Protein AF-A0A929UWB1-F1 (afdb_monomer_lite)

Structure (mmCIF, N/CA/C/O backbone):
data_AF-A0A929UWB1-F1
#
_entry.id   AF-A0A929UWB1-F1
#
loop_
_atom_site.group_PDB
_atom_site.id
_atom_site.type_symbol
_atom_site.label_atom_id
_atom_site.label_alt_id
_atom_site.label_comp_id
_atom_site.label_asym_id
_atom_site.label_entity_id
_atom_site.label_seq_id
_atom_site.pdbx_PDB_ins_code
_atom_site.Cartn_x
_atom_site.Cartn_y
_atom_site.Cartn_z
_atom_site.occupancy
_atom_site.B_iso_or_equiv
_atom_site.auth_seq_id
_atom_site.auth_comp_id
_atom_site.auth_asym_id
_atom_site.auth_atom_id
_atom_site.pdbx_PDB_model_num
ATOM 1 N N . MET A 1 1 ? 24.266 -47.895 -6.132 1.00 32.94 1 MET A N 1
ATOM 2 C CA . MET A 1 1 ? 24.787 -46.656 -6.742 1.00 32.94 1 MET A CA 1
ATOM 3 C C . MET A 1 1 ? 23.736 -46.158 -7.711 1.00 32.94 1 MET A C 1
ATOM 5 O O . MET A 1 1 ? 23.584 -46.715 -8.787 1.00 32.94 1 MET A O 1
ATOM 9 N N . THR A 1 2 ? 22.959 -45.189 -7.251 1.00 26.91 2 THR A N 1
ATOM 10 C CA . THR A 1 2 ? 21.821 -44.553 -7.921 1.00 26.91 2 THR A CA 1
ATOM 11 C C . THR A 1 2 ? 21.932 -43.067 -7.568 1.00 26.91 2 THR A C 1
ATOM 13 O O . THR A 1 2 ? 22.082 -42.774 -6.379 1.00 26.91 2 THR A O 1
ATOM 16 N N . PRO A 1 3 ? 21.962 -42.133 -8.536 1.00 28.77 3 PRO A N 1
ATOM 17 C CA . PRO A 1 3 ? 22.193 -40.722 -8.240 1.00 28.77 3 PRO A CA 1
ATOM 18 C C . PRO A 1 3 ? 20.957 -40.099 -7.592 1.00 28.77 3 PRO A C 1
ATOM 20 O O . PRO A 1 3 ? 19.847 -40.229 -8.104 1.00 28.77 3 PRO A O 1
ATOM 23 N N . GLY A 1 4 ? 21.169 -39.437 -6.456 1.00 34.62 4 GLY A N 1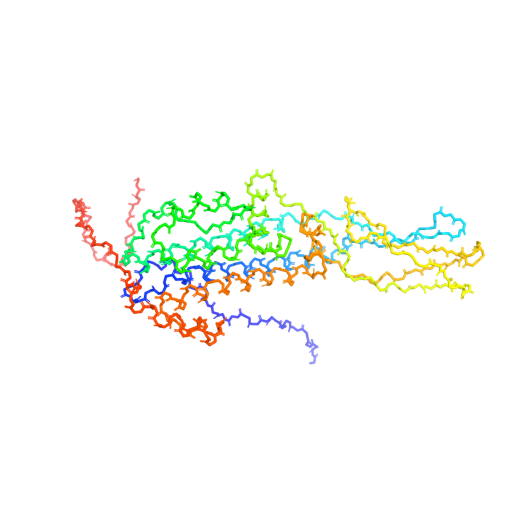
ATOM 24 C CA . GLY A 1 4 ? 20.141 -38.728 -5.712 1.00 34.62 4 GLY A CA 1
ATOM 25 C C . GLY A 1 4 ? 19.891 -37.337 -6.270 1.00 34.62 4 GLY A C 1
ATOM 26 O O . GLY A 1 4 ? 20.778 -36.501 -6.190 1.00 34.62 4 GLY A O 1
ATOM 27 N N . TRP A 1 5 ? 18.673 -37.112 -6.757 1.00 23.08 5 TRP A N 1
ATOM 28 C CA . TRP A 1 5 ? 17.985 -35.821 -6.789 1.00 23.08 5 TRP A CA 1
ATOM 29 C C . TRP A 1 5 ? 16.501 -36.121 -6.560 1.00 23.08 5 TRP A C 1
ATOM 31 O O . TRP A 1 5 ? 15.779 -36.521 -7.468 1.00 23.08 5 TRP A O 1
ATOM 41 N N . LEU A 1 6 ? 16.076 -36.017 -5.303 1.00 24.03 6 LEU A N 1
ATOM 42 C CA . LEU A 1 6 ? 14.684 -36.097 -4.881 1.00 24.03 6 LEU A CA 1
ATOM 43 C C . LEU A 1 6 ? 14.440 -34.881 -3.992 1.00 24.03 6 LEU A C 1
ATOM 45 O O . LEU A 1 6 ? 15.098 -34.726 -2.968 1.00 24.03 6 LEU A O 1
ATOM 49 N N . ALA A 1 7 ? 13.539 -34.024 -4.467 1.00 24.70 7 ALA A N 1
ATOM 50 C CA . ALA A 1 7 ? 12.666 -33.143 -3.705 1.00 24.70 7 ALA A CA 1
ATOM 51 C C . ALA A 1 7 ? 13.166 -32.698 -2.318 1.00 24.70 7 ALA A C 1
ATOM 53 O O . ALA A 1 7 ? 12.881 -33.338 -1.307 1.00 24.70 7 ALA A O 1
ATOM 54 N N . THR A 1 8 ? 13.760 -31.506 -2.248 1.00 23.38 8 THR A N 1
ATOM 55 C CA . THR A 1 8 ? 13.651 -30.693 -1.032 1.00 23.38 8 THR A CA 1
ATOM 56 C C . THR A 1 8 ? 12.340 -29.923 -1.126 1.00 23.38 8 THR A C 1
ATOM 58 O O . THR A 1 8 ? 12.307 -28.755 -1.506 1.00 23.38 8 THR A O 1
ATOM 61 N N . ALA A 1 9 ? 11.238 -30.607 -0.817 1.00 22.75 9 ALA A N 1
ATOM 62 C CA . ALA A 1 9 ? 10.038 -29.927 -0.363 1.00 22.75 9 ALA A CA 1
ATOM 63 C C . ALA A 1 9 ? 10.433 -29.153 0.899 1.00 22.75 9 ALA A C 1
ATOM 65 O O . ALA A 1 9 ? 10.875 -29.744 1.887 1.00 22.75 9 ALA A O 1
ATOM 66 N N . ILE A 1 10 ? 10.343 -27.826 0.849 1.00 25.98 10 ILE A N 1
ATOM 67 C CA . ILE A 1 10 ? 10.445 -27.002 2.046 1.00 25.98 10 ILE A CA 1
ATOM 68 C C . ILE A 1 10 ? 9.266 -27.401 2.928 1.00 25.98 10 ILE A C 1
ATOM 70 O O . ILE A 1 10 ? 8.112 -27.092 2.641 1.00 25.98 10 ILE A O 1
ATOM 74 N N . THR A 1 11 ? 9.572 -28.123 4.000 1.00 25.94 11 THR A N 1
ATOM 75 C CA . THR A 1 11 ? 8.671 -28.377 5.117 1.00 25.94 11 THR A CA 1
ATOM 76 C C . THR A 1 11 ? 8.345 -27.044 5.793 1.00 25.94 11 THR A C 1
ATOM 78 O O . THR A 1 11 ? 8.924 -26.690 6.814 1.00 25.94 11 THR A O 1
ATOM 81 N N . LEU A 1 12 ? 7.401 -26.292 5.230 1.00 30.78 12 LEU A N 1
ATOM 82 C CA . LEU A 1 12 ? 6.572 -25.342 5.969 1.00 30.78 12 LEU A CA 1
ATOM 83 C C . LEU A 1 12 ? 5.298 -26.082 6.402 1.00 30.78 12 LEU A C 1
ATOM 85 O O . LEU A 1 12 ? 4.192 -25.808 5.957 1.00 30.78 12 LEU A O 1
ATOM 89 N N . CYS A 1 13 ? 5.484 -27.076 7.270 1.00 27.12 13 CYS A N 1
ATOM 90 C CA . CYS A 1 13 ? 4.454 -27.586 8.170 1.00 27.12 13 CYS A CA 1
ATOM 91 C C . CYS A 1 13 ? 4.892 -27.154 9.571 1.00 27.12 13 CYS A C 1
ATOM 93 O O . CYS A 1 13 ? 5.984 -27.502 9.996 1.00 27.12 13 CYS A O 1
ATOM 95 N N . GLY A 1 14 ? 4.149 -26.402 10.358 1.00 26.95 14 GLY A N 1
ATOM 96 C CA . GLY A 1 14 ? 2.837 -25.830 10.182 1.00 26.95 14 GLY A CA 1
ATOM 97 C C . GLY A 1 14 ? 2.534 -25.149 11.506 1.00 26.95 14 GLY A C 1
ATOM 98 O O . GLY A 1 14 ? 2.492 -25.808 12.540 1.00 26.95 14 GLY A O 1
ATOM 99 N N . GLU A 1 15 ? 2.324 -23.842 11.495 1.00 27.94 15 GLU A N 1
ATOM 100 C CA . GLU A 1 15 ? 1.379 -23.294 12.452 1.00 27.94 15 GLU A CA 1
ATOM 101 C C . GLU A 1 15 ? 0.041 -23.393 11.748 1.00 27.94 15 GLU A C 1
ATOM 103 O O . GLU A 1 15 ? -0.235 -22.670 10.790 1.00 27.94 15 GLU A O 1
ATOM 108 N N . ALA A 1 16 ? -0.736 -24.397 12.155 1.00 30.45 16 ALA A N 1
ATOM 109 C CA . ALA A 1 16 ? -2.129 -24.500 11.786 1.00 30.45 16 ALA A CA 1
ATOM 110 C C . ALA A 1 16 ? -2.746 -23.110 11.963 1.00 30.45 16 ALA A C 1
ATOM 112 O O . ALA A 1 16 ? -2.795 -22.580 13.075 1.00 30.45 16 ALA A O 1
ATOM 113 N N . GLN A 1 17 ? -3.174 -22.506 10.852 1.00 35.81 17 GLN A N 1
ATOM 114 C CA . GLN A 1 17 ? -4.126 -21.416 10.905 1.00 35.81 17 GLN A CA 1
ATOM 115 C C . GLN A 1 17 ? -5.353 -22.007 11.576 1.00 35.81 17 GLN A C 1
ATOM 117 O O . GLN A 1 17 ? -6.144 -22.719 10.960 1.00 35.81 17 GLN A O 1
ATOM 122 N N . ASP A 1 18 ? -5.443 -21.769 12.879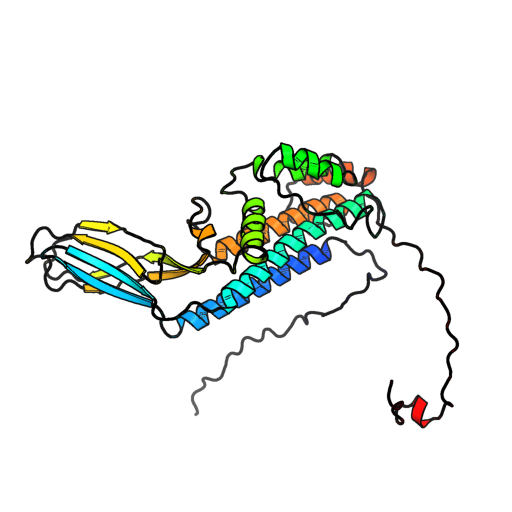 1.00 27.25 18 ASP A N 1
ATOM 123 C CA . ASP A 1 18 ? -6.624 -22.016 13.670 1.00 27.25 18 ASP A CA 1
ATOM 124 C C . ASP A 1 18 ? -7.693 -21.102 13.069 1.00 27.25 18 ASP A C 1
ATOM 126 O O . ASP A 1 18 ? -7.829 -19.937 13.448 1.00 27.25 18 ASP A O 1
ATOM 130 N N . ALA A 1 19 ? -8.403 -21.617 12.061 1.00 31.12 19 ALA A N 1
ATOM 131 C CA . ALA A 1 19 ? -9.651 -21.094 11.536 1.00 31.12 19 ALA A CA 1
ATOM 132 C C . ALA A 1 19 ? -10.708 -21.230 12.634 1.00 31.12 19 ALA A C 1
ATOM 134 O O . ALA A 1 19 ? -11.715 -21.921 12.517 1.00 31.12 19 ALA A O 1
ATOM 135 N N . THR A 1 20 ? -10.453 -20.568 13.753 1.00 28.75 20 THR A N 1
ATOM 136 C CA . THR A 1 20 ? -11.457 -20.309 14.742 1.00 28.75 20 THR A CA 1
ATOM 137 C C . THR A 1 20 ? -12.178 -19.061 14.281 1.00 28.75 20 THR A C 1
ATOM 139 O O . THR A 1 20 ? -11.690 -17.936 14.389 1.00 28.75 20 THR A O 1
ATOM 142 N N . VAL A 1 21 ? -13.421 -19.258 13.852 1.00 33.03 21 VAL A N 1
ATOM 143 C CA . VAL A 1 21 ? -14.496 -18.336 14.215 1.00 33.03 21 VAL A CA 1
ATOM 144 C C . VAL A 1 21 ? -14.500 -18.287 15.749 1.00 33.03 21 VAL A C 1
ATOM 146 O O . VAL A 1 21 ? -15.246 -18.991 16.424 1.00 33.03 21 VAL A O 1
ATOM 149 N N . ARG A 1 22 ? -13.555 -17.543 16.332 1.00 37.69 22 ARG A N 1
ATOM 150 C CA . ARG A 1 22 ? -13.415 -17.378 17.773 1.00 37.69 22 ARG A CA 1
ATOM 151 C C . ARG A 1 22 ? -14.494 -16.382 18.158 1.00 37.69 22 ARG A C 1
ATOM 153 O O . ARG A 1 22 ? -14.297 -15.171 18.135 1.00 37.69 22 ARG A O 1
ATOM 160 N N . THR A 1 23 ? -15.662 -16.925 18.493 1.00 37.56 23 THR A N 1
ATOM 161 C CA . THR A 1 23 ? -16.594 -16.306 19.437 1.00 37.56 23 THR A CA 1
ATOM 162 C C . THR A 1 23 ? -15.780 -15.589 20.507 1.00 37.56 23 THR A C 1
ATOM 164 O O . THR A 1 23 ? -14.921 -16.242 21.102 1.00 37.56 23 THR A O 1
ATOM 167 N N . TYR A 1 24 ? -16.019 -14.287 20.708 1.00 42.75 24 TYR A N 1
ATOM 168 C CA . TYR A 1 24 ? -15.409 -13.450 21.748 1.00 42.75 24 TYR A CA 1
ATOM 169 C C . TYR A 1 24 ? -15.241 -14.255 23.049 1.00 42.75 24 TYR A C 1
ATOM 171 O O . TYR A 1 24 ? -16.192 -14.472 23.800 1.00 42.75 24 TYR A O 1
ATOM 179 N N . GLY A 1 25 ? -14.046 -14.817 23.238 1.00 38.72 25 GLY A N 1
ATOM 180 C CA . GLY A 1 25 ? -13.771 -15.794 24.282 1.00 38.72 25 GLY A CA 1
ATOM 181 C C . GLY A 1 25 ? -13.636 -15.098 25.628 1.00 38.72 25 GLY A C 1
ATOM 182 O O . GLY A 1 25 ? -13.172 -13.968 25.698 1.00 38.72 25 GLY A O 1
ATOM 183 N N . LYS A 1 26 ? -14.019 -15.793 26.698 1.00 43.09 26 LYS A N 1
ATOM 184 C CA . LYS A 1 26 ? -14.120 -15.330 28.096 1.00 43.09 26 LYS A CA 1
ATOM 185 C C . LYS A 1 26 ? -12.868 -14.694 28.747 1.00 43.09 26 LYS A C 1
ATOM 187 O O . LYS A 1 26 ? -12.958 -14.346 29.918 1.00 43.09 26 LYS A O 1
ATOM 192 N N . ASN A 1 27 ? -11.751 -14.510 28.042 1.00 47.59 27 ASN A N 1
ATOM 193 C CA . ASN A 1 27 ? -10.525 -13.908 28.577 1.00 47.59 27 ASN A CA 1
ATOM 194 C C . ASN A 1 27 ? -10.150 -12.661 27.773 1.00 47.59 27 ASN A C 1
ATOM 196 O O . ASN A 1 27 ? -10.277 -12.682 26.554 1.00 47.59 27 ASN A O 1
ATOM 200 N N . GLU A 1 28 ? -9.682 -11.623 28.473 1.00 55.25 28 GLU A N 1
ATOM 201 C CA . GLU A 1 28 ? -9.290 -10.286 27.998 1.00 55.25 28 GLU A CA 1
ATOM 202 C C . GLU A 1 28 ? -8.886 -10.247 26.510 1.00 55.25 28 GLU A C 1
ATOM 204 O O . GLU A 1 28 ? -7.746 -10.504 26.112 1.00 55.25 28 GLU A O 1
ATOM 209 N N . VAL A 1 29 ? -9.875 -9.991 25.650 1.00 71.56 29 VAL A N 1
ATOM 210 C CA . VAL A 1 29 ? -9.672 -9.955 24.204 1.00 71.56 29 VAL A CA 1
ATOM 211 C C . VAL A 1 29 ? -9.171 -8.563 23.863 1.00 71.56 29 VAL A C 1
ATOM 213 O O . VAL A 1 29 ? -9.942 -7.608 23.867 1.00 71.56 29 VAL A O 1
ATOM 216 N N . ASN A 1 30 ? -7.881 -8.444 23.549 1.00 87.94 30 ASN A N 1
ATOM 217 C CA . ASN A 1 30 ? -7.376 -7.262 22.862 1.00 87.94 30 ASN A CA 1
ATOM 218 C C . ASN A 1 30 ? -8.164 -7.087 21.547 1.00 87.94 30 ASN A C 1
ATOM 220 O O . ASN A 1 30 ? -8.048 -7.913 20.633 1.00 87.94 30 ASN A O 1
ATOM 224 N N . LEU A 1 31 ? -8.973 -6.024 21.470 1.00 93.56 31 LEU A N 1
ATOM 225 C CA . LEU A 1 31 ? -9.890 -5.775 20.353 1.00 93.56 31 LEU A CA 1
ATOM 226 C C . LEU A 1 31 ? -9.182 -5.370 19.049 1.00 93.56 31 LEU A C 1
ATOM 228 O O . LEU A 1 31 ? -9.832 -5.336 18.008 1.00 93.56 31 LEU A O 1
ATOM 232 N N . PHE A 1 32 ? -7.867 -5.128 19.070 1.00 95.50 32 PHE A N 1
ATOM 233 C CA . PHE A 1 32 ? -7.057 -4.847 17.879 1.00 95.50 32 PHE A CA 1
ATOM 234 C C . PHE A 1 32 ? -6.550 -6.115 17.174 1.00 95.50 32 PHE A C 1
ATOM 236 O O . PHE A 1 32 ? -6.072 -6.043 16.041 1.00 95.50 32 PHE A O 1
ATOM 243 N N . LYS A 1 33 ? -6.695 -7.305 17.782 1.00 93.88 33 LYS A N 1
ATOM 244 C CA . LYS A 1 33 ? -6.295 -8.583 17.158 1.00 93.88 33 LYS A CA 1
ATOM 245 C C . LYS A 1 33 ? -6.925 -8.821 15.774 1.00 93.88 33 LYS A C 1
ATOM 247 O O . LYS A 1 33 ? -6.184 -9.215 14.873 1.00 93.88 33 LYS A O 1
ATOM 252 N N . PRO A 1 34 ? -8.230 -8.565 15.545 1.00 94.31 34 PRO A N 1
ATOM 253 C CA . PRO A 1 34 ? -8.820 -8.677 14.211 1.00 94.31 34 PRO A CA 1
ATOM 254 C C . PRO A 1 34 ? -8.160 -7.757 13.177 1.00 94.31 34 PRO A C 1
ATOM 256 O O . PRO A 1 34 ? -7.946 -8.190 12.048 1.00 94.31 34 PRO A O 1
ATOM 259 N N . ALA A 1 35 ? -7.772 -6.532 13.554 1.00 96.88 35 ALA A N 1
ATOM 260 C CA . ALA A 1 35 ? -7.066 -5.618 12.653 1.00 96.88 35 ALA A CA 1
ATOM 261 C C . ALA A 1 35 ? -5.704 -6.190 12.228 1.00 96.88 35 ALA A C 1
ATOM 263 O O . ALA A 1 35 ? -5.389 -6.208 11.041 1.00 96.88 35 ALA A O 1
ATOM 264 N N . ARG A 1 36 ? -4.931 -6.745 13.174 1.00 96.94 36 ARG A N 1
ATOM 265 C CA . ARG A 1 36 ? -3.658 -7.427 12.865 1.00 96.94 36 ARG A CA 1
ATOM 266 C C . ARG A 1 36 ? -3.869 -8.630 11.954 1.00 96.94 36 ARG A C 1
ATOM 268 O O . ARG A 1 36 ? -3.151 -8.791 10.975 1.00 96.94 36 ARG A O 1
ATOM 275 N N . HIS A 1 37 ? -4.893 -9.438 12.232 1.00 96.56 37 HIS A N 1
ATOM 276 C CA . HIS A 1 37 ? -5.223 -10.593 11.401 1.00 96.56 37 HIS A CA 1
ATOM 277 C C . HIS A 1 37 ? -5.549 -10.192 9.956 1.00 96.56 37 HIS A C 1
ATOM 279 O O . HIS A 1 37 ? -5.136 -10.877 9.024 1.00 96.56 37 HIS A O 1
ATOM 285 N N . ARG A 1 38 ? -6.233 -9.059 9.745 1.00 97.88 38 ARG A N 1
ATOM 286 C CA . ARG A 1 38 ? -6.452 -8.512 8.398 1.00 97.88 38 ARG A CA 1
ATOM 287 C C . ARG A 1 38 ? -5.133 -8.187 7.696 1.00 97.88 38 ARG A C 1
ATOM 289 O O . ARG A 1 38 ? -4.984 -8.543 6.532 1.00 97.88 38 ARG A O 1
ATOM 296 N N . VAL A 1 39 ? -4.153 -7.595 8.381 1.00 98.19 39 VAL A N 1
ATOM 297 C CA . VAL A 1 39 ? -2.833 -7.358 7.770 1.00 98.19 39 VAL A CA 1
ATOM 298 C C . VAL A 1 39 ? -2.100 -8.669 7.466 1.00 98.19 39 VAL A C 1
ATOM 300 O O . VAL A 1 39 ? -1.521 -8.800 6.391 1.00 98.19 39 VAL A O 1
ATOM 303 N N . GLU A 1 40 ? -2.190 -9.682 8.331 1.00 97.69 40 GLU A N 1
ATOM 304 C CA . GLU A 1 40 ? -1.624 -11.008 8.031 1.00 97.69 40 GLU A CA 1
ATOM 305 C C . GLU A 1 40 ? -2.282 -11.659 6.806 1.00 97.69 40 GLU A C 1
ATOM 307 O O . GLU A 1 40 ? -1.596 -12.264 5.982 1.00 97.69 40 GLU A O 1
ATOM 312 N N . ARG A 1 41 ? -3.598 -11.484 6.619 1.00 98.12 41 ARG A N 1
ATOM 313 C CA . ARG A 1 41 ? -4.284 -11.896 5.385 1.00 98.12 41 ARG A CA 1
ATOM 314 C C . ARG A 1 41 ? -3.787 -11.117 4.170 1.00 98.12 41 ARG A C 1
ATOM 316 O O . ARG A 1 41 ? -3.506 -11.736 3.151 1.00 98.12 41 ARG A O 1
ATOM 323 N N . ALA A 1 42 ? -3.588 -9.803 4.279 1.00 98.06 42 ALA A N 1
ATOM 324 C CA . ALA A 1 42 ? -2.968 -9.018 3.210 1.00 98.06 42 ALA A CA 1
ATOM 325 C C . ALA A 1 42 ? -1.566 -9.564 2.860 1.00 98.06 42 ALA A C 1
ATOM 327 O O . ALA A 1 42 ? -1.247 -9.759 1.694 1.00 98.06 42 ALA A O 1
ATOM 328 N N . LYS A 1 43 ? -0.755 -9.935 3.853 1.00 97.94 43 LYS A N 1
ATOM 329 C CA . LYS A 1 43 ? 0.564 -10.549 3.631 1.00 97.94 43 LYS A CA 1
ATOM 330 C C . LYS A 1 43 ? 0.501 -11.916 2.935 1.00 97.94 43 LYS A C 1
ATOM 332 O O . LYS A 1 43 ? 1.456 -12.308 2.261 1.00 97.94 43 LYS A O 1
ATOM 337 N N . VAL A 1 44 ? -0.575 -12.683 3.123 1.00 97.88 44 VAL A N 1
ATOM 338 C CA . VAL A 1 44 ? -0.831 -13.906 2.338 1.00 97.88 44 VAL A CA 1
ATOM 339 C C . VAL A 1 44 ? -1.074 -13.528 0.878 1.00 97.88 44 VAL A C 1
ATOM 341 O O . VAL A 1 44 ? -0.316 -13.971 0.025 1.00 97.88 44 VAL A O 1
ATOM 344 N N . HIS A 1 45 ? -2.005 -12.611 0.611 1.00 97.50 45 HIS A N 1
ATOM 345 C CA . HIS A 1 45 ? -2.316 -12.173 -0.754 1.00 97.50 45 HIS A CA 1
ATOM 346 C C . HIS A 1 45 ? -1.121 -11.533 -1.472 1.00 97.50 45 HIS A C 1
ATOM 348 O O . HIS A 1 45 ? -0.941 -11.726 -2.668 1.00 97.50 45 HIS A O 1
ATOM 354 N N . SER A 1 46 ? -0.230 -10.833 -0.757 1.00 96.12 46 SER A N 1
ATOM 355 C CA . SER A 1 46 ? 1.009 -10.330 -1.367 1.00 96.12 46 SER A CA 1
ATOM 356 C C . SER A 1 46 ? 1.955 -11.439 -1.824 1.00 96.12 46 SER A C 1
ATOM 358 O O . SER A 1 46 ? 2.691 -11.238 -2.781 1.00 96.12 46 SER A O 1
ATOM 360 N N . ARG A 1 47 ? 1.954 -12.595 -1.148 1.00 96.44 47 ARG A N 1
ATOM 361 C CA . ARG A 1 47 ? 2.750 -13.760 -1.562 1.00 96.44 47 ARG A CA 1
ATOM 362 C C . ARG A 1 47 ? 2.103 -14.475 -2.739 1.00 96.44 47 ARG A C 1
ATOM 364 O O . ARG A 1 47 ? 2.803 -14.757 -3.698 1.00 96.44 47 ARG A O 1
ATOM 371 N N . GLU A 1 48 ? 0.784 -14.648 -2.704 1.00 96.69 48 GLU A N 1
ATOM 372 C CA . GLU A 1 48 ? 0.015 -15.204 -3.826 1.00 96.69 48 GLU A CA 1
ATOM 373 C C . GLU A 1 48 ? 0.202 -14.359 -5.101 1.00 96.69 48 GLU A C 1
ATOM 375 O O . GLU A 1 48 ? 0.362 -14.909 -6.184 1.00 96.69 48 GLU A O 1
ATOM 380 N N . MET A 1 49 ? 0.281 -13.024 -4.991 1.00 95.06 49 MET A N 1
ATOM 381 C CA . MET A 1 49 ? 0.603 -12.158 -6.138 1.00 95.06 49 MET A CA 1
ATOM 382 C C . MET A 1 49 ? 2.017 -12.392 -6.683 1.00 95.06 49 MET A C 1
ATOM 384 O O . MET A 1 49 ? 2.212 -12.365 -7.893 1.00 95.06 49 MET A O 1
ATOM 388 N N . ILE A 1 50 ? 3.007 -12.609 -5.810 1.00 93.62 50 ILE A N 1
ATOM 389 C CA . ILE A 1 50 ? 4.383 -12.915 -6.233 1.00 93.62 50 ILE A CA 1
ATOM 390 C C . ILE A 1 50 ? 4.429 -14.272 -6.942 1.00 93.62 50 ILE A C 1
ATOM 392 O O . ILE A 1 50 ? 5.077 -14.395 -7.975 1.00 93.62 50 ILE A O 1
ATOM 396 N N . GLU A 1 51 ? 3.738 -15.277 -6.406 1.00 95.00 51 GLU A N 1
ATOM 397 C CA . GLU A 1 51 ? 3.631 -16.610 -7.008 1.00 95.00 51 GLU A CA 1
ATOM 398 C C . GLU A 1 51 ? 2.961 -16.533 -8.386 1.00 95.00 51 GLU A C 1
ATOM 400 O O . GLU A 1 51 ? 3.552 -16.971 -9.369 1.00 95.00 51 GLU A O 1
ATOM 405 N N . CYS A 1 52 ? 1.814 -15.856 -8.479 1.00 94.88 52 CYS A N 1
ATOM 406 C CA . CYS A 1 52 ? 1.105 -15.619 -9.736 1.00 94.88 52 CYS A CA 1
ATOM 407 C C . CYS A 1 52 ? 1.973 -14.882 -10.772 1.00 94.88 52 CYS A C 1
ATOM 409 O O . CYS A 1 52 ? 1.988 -15.246 -11.947 1.00 94.88 52 CYS A O 1
ATOM 411 N N . TRP A 1 53 ? 2.745 -13.874 -10.348 1.00 93.56 53 TRP A N 1
ATOM 412 C CA . TRP A 1 53 ? 3.668 -13.172 -11.241 1.00 93.56 53 TRP A CA 1
ATOM 413 C C . TRP A 1 53 ? 4.810 -14.067 -11.728 1.00 93.56 53 TRP A C 1
ATOM 415 O O . TRP A 1 53 ? 5.143 -14.043 -12.908 1.00 93.56 53 TRP A O 1
ATOM 425 N N . ASN A 1 54 ? 5.395 -14.880 -10.848 1.00 93.31 54 ASN A N 1
ATOM 426 C CA . ASN A 1 54 ? 6.464 -15.799 -11.234 1.00 93.31 54 ASN A CA 1
ATOM 427 C C . ASN A 1 54 ? 5.963 -16.858 -12.226 1.00 93.31 54 ASN A C 1
ATOM 429 O O . ASN A 1 54 ? 6.630 -17.107 -13.223 1.00 93.31 54 ASN A O 1
ATOM 433 N N . GLU A 1 55 ? 4.776 -17.426 -11.997 1.00 94.69 55 GLU A N 1
ATOM 434 C CA . GLU A 1 55 ? 4.142 -18.369 -12.929 1.00 94.69 55 GLU A CA 1
ATOM 435 C C . GLU A 1 55 ? 3.880 -17.733 -14.300 1.00 94.69 55 GLU A C 1
ATOM 437 O O . GLU A 1 55 ? 4.108 -18.365 -15.329 1.00 94.69 55 GLU A O 1
ATOM 442 N N . PHE A 1 56 ? 3.471 -16.462 -14.326 1.00 92.94 56 PHE A N 1
ATOM 443 C CA . PHE A 1 56 ? 3.317 -15.700 -15.564 1.00 92.94 56 PHE A CA 1
ATOM 444 C C . PHE A 1 56 ? 4.643 -15.468 -16.300 1.00 92.94 56 PHE A C 1
ATOM 446 O O . PHE A 1 56 ? 4.657 -15.430 -17.527 1.00 92.94 56 PHE A O 1
ATOM 453 N N . LEU A 1 57 ? 5.761 -15.332 -15.580 1.00 92.75 57 LEU A N 1
ATOM 454 C CA . LEU A 1 57 ? 7.080 -15.124 -16.181 1.00 92.75 57 LEU A CA 1
ATOM 455 C C . LEU A 1 57 ? 7.698 -16.398 -16.787 1.00 92.75 57 LEU A C 1
ATOM 457 O O . LEU A 1 57 ? 8.501 -16.274 -17.711 1.00 92.75 57 LEU A O 1
ATOM 461 N N . GLU A 1 58 ? 7.332 -17.597 -16.320 1.00 93.31 58 GLU A N 1
ATOM 462 C CA . GLU A 1 58 ? 7.863 -18.887 -16.809 1.00 93.31 58 GLU A CA 1
ATOM 463 C C . GLU A 1 58 ? 7.793 -19.080 -18.342 1.00 93.31 58 GLU A C 1
ATOM 465 O O . GLU A 1 58 ? 8.806 -19.457 -18.943 1.00 93.31 58 GLU A O 1
ATOM 470 N N . PRO A 1 59 ? 6.673 -18.794 -19.040 1.00 93.06 59 PRO A N 1
ATOM 471 C CA . PRO A 1 59 ? 6.614 -18.885 -20.502 1.00 93.06 59 PRO A CA 1
ATOM 472 C C . PRO A 1 59 ? 7.398 -17.783 -21.238 1.00 93.06 59 PRO A C 1
ATOM 474 O O . PRO A 1 59 ? 7.389 -17.771 -22.464 1.00 93.06 59 PRO A O 1
ATOM 477 N N . HIS A 1 60 ? 8.105 -16.895 -20.527 1.00 91.81 60 HIS A N 1
ATOM 478 C CA . HIS A 1 60 ? 8.826 -15.740 -21.074 1.00 91.81 60 HIS A CA 1
ATOM 479 C C . HIS A 1 60 ? 7.892 -14.794 -21.860 1.00 91.81 60 HIS A C 1
ATOM 481 O O . HIS A 1 60 ? 8.064 -14.608 -23.065 1.00 91.81 60 HIS A O 1
ATOM 487 N N . PRO A 1 61 ? 6.915 -14.150 -21.189 1.00 94.50 61 PRO A N 1
ATOM 488 C CA . PRO A 1 61 ? 5.845 -13.378 -21.836 1.00 94.50 61 PRO A CA 1
ATOM 489 C C . PRO A 1 61 ? 6.314 -12.056 -22.468 1.00 94.50 61 PRO A C 1
ATOM 491 O O . PRO A 1 61 ? 5.506 -11.334 -23.053 1.00 94.50 61 PRO A O 1
ATOM 494 N N . PHE A 1 62 ? 7.604 -11.731 -22.348 1.00 95.25 62 PHE A N 1
ATOM 495 C CA . PHE A 1 62 ? 8.219 -10.516 -22.867 1.00 95.25 62 PHE A CA 1
ATOM 496 C C . PHE A 1 62 ? 9.373 -10.856 -23.810 1.00 95.25 62 PHE A C 1
ATOM 498 O O . PHE A 1 62 ? 10.192 -11.724 -23.502 1.00 95.25 62 PHE A O 1
ATOM 505 N N . ALA A 1 63 ? 9.517 -10.098 -24.896 1.00 95.12 63 ALA A N 1
ATOM 506 C CA . ALA A 1 63 ? 10.747 -10.071 -25.683 1.00 95.12 63 ALA A CA 1
ATOM 507 C C . ALA A 1 63 ? 11.231 -8.639 -25.886 1.00 95.12 63 ALA A C 1
ATOM 509 O O . ALA A 1 63 ? 10.449 -7.691 -25.898 1.00 95.12 63 ALA A O 1
ATOM 510 N N . ALA A 1 64 ? 12.542 -8.494 -26.053 1.00 95.94 64 ALA A N 1
ATOM 511 C CA . ALA A 1 64 ? 13.147 -7.233 -26.439 1.00 95.94 64 ALA A CA 1
ATOM 512 C C . ALA A 1 64 ? 13.685 -7.333 -27.864 1.00 95.94 64 ALA A C 1
ATOM 514 O O . ALA A 1 64 ? 14.359 -8.305 -28.211 1.00 95.94 64 ALA A O 1
ATOM 515 N N . HIS A 1 65 ? 13.440 -6.293 -28.650 1.00 95.94 65 HIS A N 1
ATOM 516 C CA . HIS A 1 65 ? 13.855 -6.189 -30.041 1.00 95.94 65 HIS A CA 1
ATOM 517 C C . HIS A 1 65 ? 14.703 -4.953 -30.225 1.00 95.94 65 HIS A C 1
ATOM 519 O O . HIS A 1 65 ? 14.345 -3.875 -29.760 1.00 95.94 65 HIS A O 1
ATOM 525 N N . LEU A 1 66 ? 15.814 -5.100 -30.938 1.00 97.25 66 LEU A N 1
ATOM 526 C CA . LEU A 1 66 ? 16.591 -3.964 -31.405 1.00 97.25 66 LEU A CA 1
ATOM 527 C C . LEU A 1 66 ? 16.274 -3.742 -32.885 1.00 97.25 66 LEU A C 1
ATOM 529 O O . LEU A 1 66 ? 16.711 -4.511 -33.740 1.00 97.25 66 LEU A O 1
ATOM 533 N N . THR A 1 67 ? 15.523 -2.687 -33.184 1.00 97.12 67 THR A N 1
ATOM 534 C CA . THR A 1 67 ? 15.061 -2.382 -34.541 1.00 97.12 67 THR A CA 1
ATOM 535 C C . THR A 1 67 ? 15.817 -1.186 -35.094 1.00 97.12 67 THR A C 1
ATOM 537 O O . THR A 1 67 ? 15.833 -0.123 -34.477 1.00 97.12 67 THR A O 1
ATOM 540 N N . ARG A 1 68 ? 16.426 -1.335 -36.275 1.00 96.75 68 ARG A N 1
ATOM 541 C CA . ARG A 1 68 ? 17.035 -0.215 -37.004 1.00 96.75 68 ARG A CA 1
ATOM 542 C C . ARG A 1 68 ? 15.927 0.635 -37.627 1.00 96.75 68 ARG A C 1
ATOM 544 O O . ARG A 1 68 ? 15.248 0.169 -38.539 1.00 96.75 68 ARG A O 1
ATOM 551 N N . THR A 1 69 ? 15.730 1.859 -37.146 1.00 96.12 69 THR A N 1
ATOM 552 C CA . THR A 1 69 ? 14.670 2.763 -37.631 1.00 96.12 69 THR A CA 1
ATOM 553 C C . THR A 1 69 ? 15.108 3.564 -38.851 1.00 96.12 69 THR A C 1
ATOM 555 O O . THR A 1 69 ? 14.291 3.887 -39.713 1.00 96.12 69 THR A O 1
ATOM 558 N N . ASN A 1 70 ? 16.401 3.876 -38.951 1.00 95.44 70 ASN A N 1
ATOM 559 C CA . ASN A 1 70 ? 17.007 4.535 -40.103 1.00 95.44 70 ASN A CA 1
ATOM 560 C C . ASN A 1 70 ? 18.505 4.185 -40.219 1.00 95.44 70 ASN A C 1
ATOM 562 O O . ASN A 1 70 ? 19.023 3.340 -39.492 1.00 95.44 70 ASN A O 1
ATOM 566 N N . ALA A 1 71 ? 19.224 4.824 -41.147 1.00 95.44 71 ALA A N 1
ATOM 567 C CA . ALA A 1 71 ? 20.624 4.508 -41.429 1.00 95.44 71 ALA A CA 1
ATOM 568 C C . ALA A 1 71 ? 21.558 4.616 -40.208 1.00 95.44 71 ALA A C 1
ATOM 570 O O . ALA A 1 71 ? 22.575 3.930 -40.180 1.00 95.44 71 ALA A O 1
ATOM 571 N N . THR A 1 72 ? 21.232 5.421 -39.199 1.00 96.94 72 THR A N 1
ATOM 572 C CA . THR A 1 72 ? 22.108 5.660 -38.044 1.00 96.94 72 THR A CA 1
ATOM 573 C C . THR A 1 72 ? 21.433 5.417 -36.698 1.00 96.94 72 THR A C 1
ATOM 575 O O . THR A 1 72 ? 22.046 5.659 -35.662 1.00 96.94 72 THR A O 1
ATOM 578 N N . GLU A 1 73 ? 20.192 4.938 -36.673 1.00 97.81 73 GLU A N 1
ATOM 579 C CA . GLU A 1 73 ? 19.397 4.860 -35.449 1.00 97.81 73 GLU A CA 1
ATOM 580 C C . GLU A 1 73 ? 18.820 3.464 -35.218 1.00 97.81 73 GLU A C 1
ATOM 582 O O . GLU A 1 73 ? 18.302 2.819 -36.135 1.00 97.81 73 GLU A O 1
ATOM 587 N N . TYR A 1 74 ? 18.881 3.039 -33.957 1.00 98.19 74 TYR A N 1
ATOM 588 C CA . TYR A 1 74 ? 18.207 1.860 -33.440 1.00 98.19 74 TYR A CA 1
ATOM 589 C C . TYR A 1 74 ? 17.305 2.226 -32.264 1.00 98.19 74 TYR A C 1
ATOM 591 O O . TYR A 1 74 ? 17.675 3.054 -31.428 1.00 98.19 74 TYR A O 1
ATOM 599 N N . ILE A 1 75 ? 16.165 1.546 -32.162 1.00 98.06 75 ILE A N 1
ATOM 600 C CA . ILE A 1 75 ? 15.295 1.564 -30.986 1.00 98.06 75 ILE A CA 1
ATOM 601 C C . ILE A 1 75 ? 15.289 0.166 -30.366 1.00 98.06 75 ILE A C 1
ATOM 603 O O . ILE A 1 75 ? 15.090 -0.833 -31.058 1.00 98.06 75 ILE A O 1
ATOM 607 N N . LEU A 1 76 ? 15.548 0.107 -29.062 1.00 97.81 76 LEU A N 1
ATOM 608 C CA . LEU A 1 76 ? 15.347 -1.068 -28.229 1.00 97.81 76 LEU A CA 1
ATOM 609 C C . LEU A 1 76 ? 13.914 -1.027 -27.693 1.00 97.81 76 LEU A C 1
ATOM 611 O O . LEU A 1 76 ? 13.620 -0.236 -26.799 1.00 97.81 76 LEU A O 1
ATOM 615 N N . THR A 1 77 ? 13.046 -1.878 -28.225 1.00 97.62 77 THR A N 1
ATOM 616 C CA . THR A 1 77 ? 11.636 -1.994 -27.834 1.00 97.62 77 THR A CA 1
ATOM 617 C C . THR A 1 77 ? 11.439 -3.250 -26.992 1.00 97.62 77 THR A C 1
ATOM 619 O O . THR A 1 77 ? 12.068 -4.275 -27.252 1.00 97.62 77 THR A O 1
ATOM 622 N N . VAL A 1 78 ? 10.563 -3.193 -25.992 1.00 96.88 78 VAL A N 1
ATOM 623 C CA . VAL A 1 78 ? 10.107 -4.356 -25.220 1.00 96.88 78 VAL A CA 1
ATOM 624 C C . VAL A 1 78 ? 8.632 -4.581 -25.510 1.00 96.88 78 VAL A C 1
ATOM 626 O O . VAL A 1 78 ? 7.831 -3.655 -25.395 1.00 96.88 78 VAL A O 1
ATOM 629 N N . GLU A 1 79 ? 8.290 -5.806 -25.885 1.00 95.69 79 GLU A N 1
ATOM 630 C CA . GLU A 1 79 ? 6.942 -6.227 -26.255 1.00 95.69 79 GLU A CA 1
ATOM 631 C C . GLU A 1 79 ? 6.473 -7.364 -25.344 1.00 95.69 79 GLU A C 1
ATOM 633 O O . GLU A 1 79 ? 7.248 -8.257 -24.995 1.00 95.69 79 GLU A O 1
ATOM 638 N N . GLN A 1 80 ? 5.200 -7.312 -24.964 1.00 94.00 80 GLN A N 1
ATOM 639 C CA . GLN A 1 80 ? 4.476 -8.335 -24.220 1.00 94.00 80 GLN A CA 1
ATOM 640 C C . GLN A 1 80 ? 3.569 -9.128 -25.169 1.00 94.00 80 GLN A C 1
ATOM 642 O O . GLN A 1 80 ? 2.768 -8.531 -25.885 1.00 94.00 80 GLN A O 1
ATOM 647 N N . TYR A 1 81 ? 3.637 -10.459 -25.119 1.00 91.31 81 TYR A N 1
ATOM 648 C CA . TYR A 1 81 ? 2.853 -11.344 -26.000 1.00 91.31 81 TYR A CA 1
ATOM 649 C C . TYR A 1 81 ? 1.711 -12.076 -25.308 1.00 91.31 81 TYR A C 1
ATOM 651 O O . TYR A 1 81 ? 0.790 -12.534 -25.976 1.00 91.31 81 TYR A O 1
ATOM 659 N N . GLU A 1 82 ? 1.772 -12.189 -23.984 1.00 88.75 82 GLU A N 1
ATOM 660 C CA . GLU A 1 82 ? 0.772 -12.893 -23.185 1.00 88.75 82 GLU A CA 1
ATOM 661 C C . GLU A 1 82 ? -0.114 -11.901 -22.436 1.00 88.75 82 GLU A C 1
ATOM 663 O O . GLU A 1 82 ? 0.339 -10.835 -22.015 1.00 88.75 82 GLU A O 1
ATOM 668 N N . GLU A 1 83 ? -1.385 -12.243 -22.238 1.00 86.62 83 GLU A N 1
ATOM 669 C CA . GLU A 1 83 ? -2.295 -11.418 -21.442 1.00 86.62 83 GLU A CA 1
ATOM 670 C C . GLU A 1 83 ? -1.915 -11.439 -19.954 1.00 86.62 83 GLU A C 1
ATOM 672 O O . GLU A 1 83 ? -1.436 -12.440 -19.424 1.00 86.62 83 GLU A O 1
ATOM 677 N N . PHE A 1 84 ? -2.154 -10.325 -19.256 1.00 86.00 84 PHE A N 1
ATOM 678 C CA . PHE A 1 84 ? -1.924 -10.255 -17.812 1.00 86.00 84 PHE A CA 1
ATOM 679 C C . PHE A 1 84 ? -2.815 -11.261 -17.057 1.00 86.00 84 PHE A C 1
ATOM 681 O O . PHE A 1 84 ? -4.018 -11.313 -17.336 1.00 86.00 84 PHE A O 1
ATOM 688 N N . PRO A 1 85 ? -2.285 -11.984 -16.050 1.00 89.75 85 PRO A N 1
ATOM 689 C CA . PRO A 1 85 ? -3.086 -12.886 -15.226 1.00 89.75 85 PRO A CA 1
ATOM 690 C C . PRO A 1 85 ? -4.238 -12.139 -14.550 1.00 89.75 85 PRO A C 1
ATOM 692 O O . PRO A 1 85 ? -4.019 -11.127 -13.876 1.00 89.75 85 PRO A O 1
ATOM 695 N N . GLN A 1 86 ? -5.468 -12.634 -14.705 1.00 87.06 86 GLN A N 1
ATOM 696 C CA . GLN A 1 86 ? -6.658 -11.995 -14.124 1.00 87.06 86 GLN A CA 1
ATOM 697 C C . GLN A 1 86 ? -6.691 -12.114 -12.594 1.00 87.06 86 GLN A C 1
ATOM 699 O O . GLN A 1 86 ? -7.326 -11.307 -11.910 1.00 87.06 86 GLN A O 1
ATOM 704 N N . GLU A 1 87 ? -5.967 -13.090 -12.055 1.00 90.75 87 GLU A N 1
ATOM 705 C CA . GLU A 1 87 ? -5.795 -13.348 -10.634 1.00 90.75 87 GLU A CA 1
ATOM 706 C C . GLU A 1 87 ? -5.078 -12.188 -9.926 1.00 90.75 87 GLU A C 1
ATOM 708 O O . GLU A 1 87 ? -5.436 -11.857 -8.796 1.00 90.75 87 GLU A O 1
ATOM 713 N N . LEU A 1 88 ? -4.130 -11.506 -10.584 1.00 90.69 88 LEU A N 1
ATOM 714 C CA . LEU A 1 88 ? -3.397 -10.375 -9.995 1.00 90.69 88 LEU A CA 1
ATOM 715 C C . LEU A 1 88 ? -4.326 -9.227 -9.552 1.00 90.69 88 LEU A C 1
ATOM 717 O O . LEU A 1 88 ? -4.260 -8.835 -8.381 1.00 90.69 88 LEU A O 1
ATOM 721 N N . PRO A 1 89 ? -5.223 -8.693 -10.411 1.00 89.94 89 PRO A N 1
ATOM 722 C CA . PRO A 1 89 ? -6.217 -7.715 -9.985 1.00 89.94 89 PRO A CA 1
ATOM 723 C C . PRO A 1 89 ? -7.074 -8.174 -8.807 1.00 89.94 89 PRO A C 1
ATOM 725 O O . PRO A 1 89 ? -7.298 -7.380 -7.894 1.00 89.94 89 PRO A O 1
ATOM 728 N N . ALA A 1 90 ? -7.528 -9.431 -8.800 1.00 91.50 90 ALA A N 1
ATOM 729 C CA . ALA A 1 90 ? -8.364 -9.958 -7.724 1.00 91.50 90 ALA A CA 1
ATOM 730 C C . ALA A 1 90 ? -7.603 -10.001 -6.389 1.00 91.50 90 ALA A C 1
ATOM 732 O O . ALA A 1 90 ? -8.061 -9.432 -5.396 1.00 91.50 90 ALA A O 1
ATOM 733 N N . LEU A 1 91 ? -6.400 -10.582 -6.385 1.00 95.25 91 LEU A N 1
ATOM 734 C CA . LEU A 1 91 ? -5.537 -10.665 -5.205 1.00 95.25 91 LEU A CA 1
ATOM 735 C C . LEU A 1 91 ? -5.174 -9.277 -4.661 1.00 95.25 91 LEU A C 1
ATOM 737 O O . LEU A 1 91 ? -5.133 -9.068 -3.447 1.00 95.25 91 LEU A O 1
ATOM 741 N N . PHE A 1 92 ? -4.956 -8.297 -5.538 1.00 95.19 92 PHE A N 1
ATOM 742 C CA . PHE A 1 92 ? -4.681 -6.923 -5.126 1.00 95.19 92 PHE A CA 1
ATOM 743 C C . PHE A 1 92 ? -5.908 -6.211 -4.553 1.00 95.19 92 PHE A C 1
ATOM 745 O O . PHE A 1 92 ? -5.789 -5.491 -3.558 1.00 95.19 92 PHE A O 1
ATOM 752 N N . GLY A 1 93 ? -7.093 -6.441 -5.121 1.00 94.31 93 GLY A N 1
ATOM 753 C CA . GLY A 1 93 ? -8.358 -5.981 -4.549 1.00 94.31 93 GLY A CA 1
ATOM 754 C C . GLY A 1 93 ? -8.587 -6.546 -3.142 1.00 94.31 93 GLY A C 1
ATOM 755 O O . GLY A 1 93 ? -8.904 -5.803 -2.209 1.00 94.31 93 GLY A O 1
ATOM 756 N N . GLU A 1 94 ? -8.332 -7.842 -2.941 1.00 95.81 94 GLU A N 1
ATOM 757 C CA . GLU A 1 94 ? -8.415 -8.507 -1.634 1.00 95.81 94 GLU A CA 1
ATOM 758 C C . GLU A 1 94 ? -7.348 -8.010 -0.647 1.00 95.81 94 GLU A C 1
ATOM 760 O O . GLU A 1 94 ? -7.626 -7.811 0.544 1.00 95.81 94 GLU A O 1
ATOM 765 N N . TRP A 1 95 ? -6.136 -7.738 -1.133 1.00 97.69 95 TRP A N 1
ATOM 766 C CA . TRP A 1 95 ? -5.073 -7.095 -0.363 1.00 97.69 95 TRP A CA 1
ATOM 767 C C . TRP A 1 95 ? -5.510 -5.706 0.137 1.00 97.69 95 TRP A C 1
ATOM 769 O O . TRP A 1 95 ? -5.480 -5.444 1.344 1.00 97.69 95 TRP A O 1
ATOM 779 N N . LEU A 1 96 ? -6.016 -4.845 -0.755 1.00 97.31 96 LEU A N 1
ATOM 780 C CA . LEU A 1 96 ? -6.545 -3.516 -0.422 1.00 97.31 96 LEU A CA 1
ATOM 781 C C . LEU A 1 96 ? -7.731 -3.587 0.544 1.00 97.31 96 LEU A C 1
ATOM 783 O O . LEU A 1 96 ? -7.817 -2.792 1.486 1.00 97.31 96 LEU A O 1
ATOM 787 N N . TYR A 1 97 ? -8.646 -4.533 0.324 1.00 96.44 97 TYR A N 1
ATOM 788 C CA . TYR A 1 97 ? -9.801 -4.755 1.188 1.00 96.44 97 TYR A CA 1
ATOM 789 C C . TYR A 1 97 ? -9.365 -5.057 2.620 1.00 96.44 97 TYR A C 1
ATOM 791 O O . TYR A 1 97 ? -9.873 -4.446 3.564 1.00 96.44 97 TYR A O 1
ATOM 799 N N . ASN A 1 98 ? -8.399 -5.960 2.790 1.00 98.38 98 ASN A N 1
ATOM 800 C CA . ASN A 1 98 ? -7.892 -6.317 4.105 1.00 98.38 98 ASN A CA 1
ATOM 801 C C . ASN A 1 98 ? -7.227 -5.122 4.802 1.00 98.38 98 ASN A C 1
ATOM 803 O O . ASN A 1 98 ? -7.524 -4.876 5.970 1.00 98.38 98 ASN A O 1
ATOM 807 N N . LEU A 1 99 ? -6.419 -4.319 4.100 1.00 98.44 99 LEU A N 1
ATOM 808 C CA . LEU A 1 99 ? -5.830 -3.105 4.681 1.00 98.44 99 LEU A CA 1
ATOM 809 C C . LEU A 1 99 ? -6.884 -2.068 5.081 1.00 98.44 99 LEU A C 1
ATOM 811 O O . LEU A 1 99 ? -6.836 -1.520 6.183 1.00 98.44 99 LEU A O 1
ATOM 815 N N . ARG A 1 100 ? -7.880 -1.822 4.221 1.00 97.19 100 ARG A N 1
ATOM 816 C CA . ARG A 1 100 ? -8.975 -0.892 4.530 1.00 97.19 100 ARG A CA 1
ATOM 817 C C . ARG A 1 100 ? -9.793 -1.372 5.726 1.00 97.19 100 ARG A C 1
ATOM 819 O O . ARG A 1 100 ? -10.122 -0.565 6.593 1.00 97.19 100 ARG A O 1
ATOM 826 N N . SER A 1 101 ? -10.091 -2.670 5.776 1.00 96.88 101 SER A N 1
ATOM 827 C CA . SER A 1 101 ? -10.810 -3.295 6.885 1.00 96.88 101 SER A CA 1
ATOM 828 C C . SER A 1 101 ? -10.007 -3.224 8.183 1.00 96.88 101 SER A C 1
ATOM 830 O O . SER A 1 101 ? -10.588 -2.926 9.223 1.00 96.88 101 SER A O 1
ATOM 832 N N . ALA A 1 102 ? -8.687 -3.433 8.134 1.00 98.31 102 ALA A N 1
ATOM 833 C CA . ALA A 1 102 ? -7.811 -3.295 9.294 1.00 98.31 102 ALA A CA 1
ATOM 834 C C . ALA A 1 102 ? -7.908 -1.890 9.903 1.00 98.31 102 ALA A C 1
ATOM 836 O O . ALA A 1 102 ? -8.141 -1.768 11.103 1.00 98.31 102 ALA A O 1
ATOM 837 N N . LEU A 1 103 ? -7.826 -0.846 9.069 1.00 98.38 103 LEU A N 1
ATOM 838 C CA . LEU A 1 103 ? -8.001 0.545 9.496 1.00 98.38 103 LEU A CA 1
ATOM 839 C C . LEU A 1 103 ? -9.376 0.774 10.143 1.00 98.38 103 LEU A C 1
ATOM 841 O O . LEU A 1 103 ? -9.471 1.383 11.205 1.00 98.38 103 LEU A O 1
ATOM 845 N N . ASP A 1 104 ? -10.454 0.257 9.554 1.00 97.31 104 ASP A N 1
ATOM 846 C CA . ASP A 1 104 ? -11.800 0.416 10.122 1.00 97.31 104 ASP A CA 1
ATOM 847 C C . ASP A 1 104 ? -11.942 -0.285 11.487 1.00 97.31 104 ASP A C 1
ATOM 849 O O . ASP A 1 104 ? -12.546 0.271 12.410 1.00 97.31 104 ASP A O 1
ATOM 853 N N . TYR A 1 105 ? -11.298 -1.445 11.666 1.00 96.25 105 TYR A N 1
ATOM 854 C CA . TYR A 1 105 ? -11.225 -2.122 12.963 1.00 96.25 105 TYR A CA 1
ATOM 855 C C . TYR A 1 105 ? -10.480 -1.311 14.030 1.00 96.25 105 TYR A C 1
ATOM 857 O O . TYR A 1 105 ? -10.853 -1.412 15.198 1.00 96.25 105 TYR A O 1
ATOM 865 N N . ILE A 1 106 ? -9.483 -0.492 13.665 1.00 97.56 106 ILE A N 1
ATOM 866 C CA . ILE A 1 106 ? -8.796 0.403 14.616 1.00 97.56 106 ILE A CA 1
ATOM 867 C C . ILE A 1 106 ? -9.810 1.344 15.267 1.00 97.56 106 ILE A C 1
ATOM 869 O O . ILE A 1 106 ? -9.855 1.445 16.492 1.00 97.56 106 ILE A O 1
ATOM 873 N N . ILE A 1 107 ? -10.660 1.992 14.464 1.00 97.88 107 ILE A N 1
ATOM 874 C CA . ILE A 1 107 ? -11.669 2.934 14.971 1.00 97.88 107 ILE A CA 1
ATOM 875 C C . ILE A 1 107 ? -12.716 2.222 15.812 1.00 97.88 107 ILE A C 1
ATOM 877 O O . ILE A 1 107 ? -13.090 2.717 16.875 1.00 97.88 107 ILE A O 1
ATOM 881 N N . TRP A 1 108 ? -13.181 1.061 15.353 1.00 96.81 108 TRP A N 1
ATOM 882 C CA . TRP A 1 108 ? -14.155 0.271 16.097 1.00 96.81 108 TRP A CA 1
ATOM 883 C C . TRP A 1 108 ? -13.603 -0.149 17.471 1.00 96.81 108 TRP A C 1
ATOM 885 O O . TRP A 1 108 ? -14.269 0.042 18.490 1.00 96.81 108 TRP A O 1
ATOM 895 N N . ALA A 1 109 ? -12.362 -0.643 17.523 1.00 96.56 109 ALA A N 1
ATOM 896 C CA . ALA A 1 109 ? -11.710 -1.059 18.763 1.00 96.56 109 ALA A CA 1
ATOM 897 C C . ALA A 1 109 ? -11.443 0.132 19.693 1.00 96.56 109 ALA A C 1
ATOM 899 O O . ALA A 1 109 ? -11.789 0.074 20.875 1.00 96.56 109 ALA A O 1
ATOM 900 N N . ALA A 1 110 ? -10.899 1.232 19.165 1.00 96.62 110 ALA A N 1
ATOM 901 C CA . ALA A 1 110 ? -10.659 2.451 19.930 1.00 96.62 110 ALA A CA 1
ATOM 902 C C . ALA A 1 110 ? -11.961 2.988 20.548 1.00 96.62 110 ALA A C 1
ATOM 904 O O . ALA A 1 110 ? -12.018 3.224 21.753 1.00 96.62 110 ALA A O 1
ATOM 905 N N . ALA A 1 111 ? -13.048 3.059 19.771 1.00 96.50 111 ALA A N 1
ATOM 906 C CA . ALA A 1 111 ? -14.360 3.475 20.264 1.00 96.50 111 ALA A CA 1
ATOM 907 C C . ALA A 1 111 ? -14.902 2.562 21.376 1.00 96.50 111 ALA A C 1
ATOM 909 O O . ALA A 1 111 ? -15.541 3.044 22.319 1.00 96.50 111 ALA A O 1
ATOM 910 N N . ALA A 1 112 ? -14.646 1.253 21.303 1.00 94.88 112 ALA A N 1
ATOM 911 C CA . ALA A 1 112 ? -15.051 0.310 22.342 1.00 94.88 112 ALA A CA 1
ATOM 912 C C . ALA A 1 112 ? -14.298 0.577 23.655 1.00 94.88 112 ALA A C 1
ATOM 914 O O . ALA A 1 112 ? -14.931 0.682 24.707 1.00 94.88 112 ALA A O 1
ATOM 915 N N . TYR A 1 113 ? -12.977 0.786 23.600 1.00 95.06 113 TYR A N 1
ATOM 916 C CA . TYR A 1 113 ? -12.164 1.144 24.773 1.00 95.06 113 TYR A CA 1
ATOM 917 C C . TYR A 1 113 ? -12.497 2.527 25.341 1.00 95.06 113 TYR A C 1
ATOM 919 O O . TYR A 1 113 ? -12.526 2.702 26.559 1.00 95.06 113 TYR A O 1
ATOM 927 N N . SER A 1 114 ? -12.787 3.513 24.490 1.00 94.38 114 SER A N 1
ATOM 928 C CA . SER A 1 114 ? -13.173 4.860 24.933 1.00 94.38 114 SER A CA 1
ATOM 929 C C . SER A 1 114 ? -14.548 4.886 25.599 1.00 94.38 114 SER A C 1
ATOM 931 O O . SER A 1 114 ? -14.753 5.570 26.599 1.00 94.38 114 SER A O 1
ATOM 933 N N . SER A 1 115 ? -15.504 4.119 25.071 1.00 93.56 115 SER A N 1
ATOM 934 C CA . SER A 1 115 ? -16.861 4.052 25.626 1.00 93.56 115 SER A CA 1
ATOM 935 C C . SER A 1 115 ? -17.013 3.045 26.772 1.00 93.56 115 SER A C 1
ATOM 937 O O . SER A 1 115 ? -17.958 3.156 27.557 1.00 93.56 115 SER A O 1
ATOM 939 N N . GLY A 1 116 ? -16.115 2.060 26.873 1.00 91.50 116 GLY A N 1
ATOM 940 C CA . GLY A 1 116 ? -16.236 0.910 27.772 1.00 91.50 116 GLY A CA 1
ATOM 941 C C . GLY A 1 116 ? -17.344 -0.077 27.371 1.00 91.50 116 GLY A C 1
ATOM 942 O O . GLY A 1 116 ? -17.760 -0.895 28.196 1.00 91.50 116 GLY A O 1
ATOM 943 N N . ARG A 1 117 ? -17.850 -0.006 26.132 1.00 90.38 117 ARG A N 1
ATOM 944 C CA . ARG A 1 117 ? -18.971 -0.821 25.633 1.00 90.38 117 ARG A CA 1
ATOM 945 C C . ARG A 1 117 ? -18.555 -1.697 24.459 1.00 90.38 117 ARG A C 1
ATOM 947 O O . ARG A 1 117 ? -17.765 -1.283 23.616 1.00 90.38 117 ARG A O 1
ATOM 954 N N . LEU A 1 118 ? -19.135 -2.891 24.399 1.00 89.69 118 LEU A N 1
ATOM 955 C CA . LEU A 1 118 ? -18.949 -3.850 23.317 1.00 89.69 118 LEU A CA 1
ATOM 956 C C . LEU A 1 118 ? -20.326 -4.393 22.889 1.00 89.69 118 LEU A C 1
ATOM 958 O O . LEU A 1 118 ? -20.893 -5.163 23.650 1.00 89.69 118 LEU A O 1
ATOM 962 N N . PRO A 1 119 ? -20.893 -4.041 21.725 1.00 90.38 119 PRO A N 1
ATOM 963 C CA . PRO A 1 119 ? -20.307 -3.200 20.687 1.00 90.38 119 PRO A CA 1
ATOM 964 C C . PRO A 1 119 ? -20.176 -1.723 21.100 1.00 90.38 119 PRO A C 1
ATOM 966 O O . PRO A 1 119 ? -20.872 -1.265 22.018 1.00 90.38 119 PRO A O 1
ATOM 969 N N . PRO A 1 120 ? -19.286 -0.962 20.438 1.00 92.69 120 PRO A N 1
ATOM 970 C CA . PRO A 1 120 ? -19.169 0.471 20.656 1.00 92.69 120 PRO A CA 1
ATOM 971 C C . PRO A 1 120 ? -20.445 1.223 20.226 1.00 92.69 120 PRO A C 1
ATOM 973 O O . PRO A 1 120 ? -21.182 0.770 19.347 1.00 92.69 120 PRO A O 1
ATOM 976 N N . PRO A 1 121 ? -20.725 2.403 20.811 1.00 91.62 121 PRO A N 1
ATOM 977 C CA . PRO A 1 121 ? -21.816 3.265 20.369 1.00 91.62 121 PRO A CA 1
ATOM 978 C C . PRO A 1 121 ? -21.715 3.607 18.878 1.00 91.62 121 PRO A C 1
ATOM 980 O O . PRO A 1 121 ? -20.648 3.999 18.409 1.00 91.62 121 PRO A O 1
ATOM 983 N N . HIS A 1 122 ? -22.844 3.530 18.166 1.00 90.31 122 HIS A N 1
ATOM 984 C CA . HIS A 1 122 ? -22.947 3.859 16.736 1.00 90.31 122 HIS A CA 1
ATOM 985 C C . HIS A 1 122 ? -21.983 3.061 15.841 1.00 90.31 122 HIS A C 1
ATOM 987 O O . HIS A 1 122 ? -21.434 3.616 14.888 1.00 90.31 122 HIS A O 1
ATOM 993 N N . GLU A 1 123 ? -21.764 1.775 16.148 1.00 91.31 123 GLU A N 1
ATOM 994 C CA . GLU A 1 123 ? -20.825 0.917 15.412 1.00 91.31 123 GLU A CA 1
ATOM 995 C C . GLU A 1 123 ? -21.066 0.876 13.896 1.00 91.31 123 GLU A C 1
ATOM 997 O O . GLU A 1 123 ? -20.112 0.770 13.133 1.00 91.31 123 GLU A O 1
ATOM 1002 N N . ASP A 1 124 ? -22.315 1.062 13.457 1.00 89.38 124 ASP A N 1
ATOM 1003 C CA . ASP A 1 124 ? -22.731 1.133 12.052 1.00 89.38 124 ASP A CA 1
ATOM 1004 C C . ASP A 1 124 ? -22.106 2.311 11.284 1.00 89.38 124 ASP A C 1
ATOM 1006 O O . ASP A 1 124 ? -22.101 2.331 10.053 1.00 89.38 124 ASP A O 1
ATOM 1010 N N . ARG A 1 125 ? -21.585 3.310 12.004 1.00 88.88 125 ARG A N 1
ATOM 1011 C CA . ARG A 1 125 ? -21.032 4.555 11.448 1.00 88.88 125 ARG A CA 1
ATOM 1012 C C . ARG A 1 125 ? -19.532 4.690 11.659 1.00 88.88 125 ARG A C 1
ATOM 1014 O O . ARG A 1 125 ? -18.952 5.664 11.174 1.00 88.88 125 ARG A O 1
ATOM 1021 N N . LEU A 1 126 ? -18.922 3.772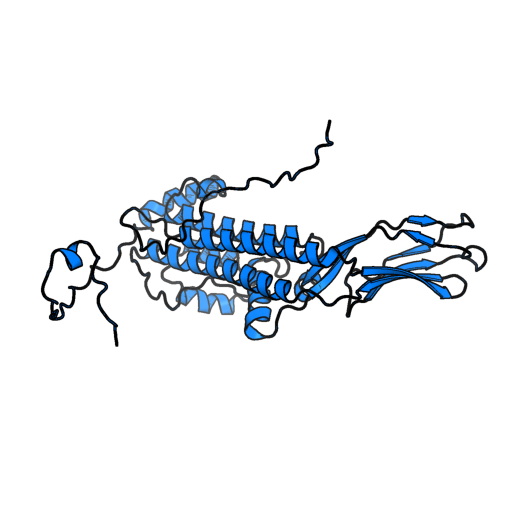 12.407 1.00 94.12 126 LEU A N 1
ATOM 1022 C CA . LEU A 1 126 ? -17.503 3.823 12.725 1.00 94.12 126 LEU A CA 1
ATOM 1023 C C . LEU A 1 126 ? -16.690 3.379 11.514 1.00 94.12 126 LEU A C 1
ATOM 1025 O O . LEU A 1 126 ? -16.816 2.261 11.027 1.00 94.12 126 LEU A O 1
ATOM 1029 N N . GLN A 1 127 ? -15.848 4.286 11.032 1.00 95.19 127 GLN A N 1
ATOM 1030 C CA . GLN A 1 127 ? -14.959 4.042 9.910 1.00 95.19 127 GLN A CA 1
ATOM 1031 C C . GLN A 1 127 ? -13.692 4.873 10.079 1.00 95.19 127 GLN A C 1
ATOM 1033 O O . GLN A 1 127 ? -13.766 6.022 10.526 1.00 95.19 127 GLN A O 1
ATOM 1038 N N . TYR A 1 128 ? -12.544 4.331 9.672 1.00 97.19 128 TYR A N 1
ATOM 1039 C CA . TYR A 1 128 ? -11.313 5.107 9.594 1.00 97.19 128 TYR A CA 1
ATOM 1040 C C . TYR A 1 128 ? -11.483 6.243 8.581 1.00 97.19 128 TYR A C 1
ATOM 1042 O O . TYR A 1 128 ? -11.794 5.986 7.408 1.00 97.19 128 TYR A O 1
ATOM 1050 N N . PRO A 1 129 ? -11.327 7.507 9.008 1.00 96.69 129 PRO A N 1
ATOM 1051 C CA . PRO A 1 129 ? -11.483 8.647 8.128 1.00 96.69 129 PRO A CA 1
ATOM 1052 C C . PRO A 1 129 ? -10.287 8.739 7.181 1.00 96.69 129 PRO A C 1
ATOM 1054 O O . PRO A 1 129 ? -9.139 8.716 7.615 1.00 96.69 129 PRO A O 1
ATOM 1057 N N . ILE A 1 130 ? -10.563 8.889 5.886 1.00 96.75 130 ILE A N 1
ATOM 1058 C CA . ILE A 1 130 ? -9.549 9.226 4.881 1.00 96.75 130 ILE A CA 1
ATOM 1059 C C . ILE A 1 130 ? -10.096 10.401 4.076 1.00 96.75 130 ILE A C 1
ATOM 1061 O O . ILE A 1 130 ? -10.984 10.252 3.236 1.00 96.75 130 ILE A O 1
ATOM 1065 N N . CYS A 1 131 ? -9.637 11.594 4.435 1.00 96.25 131 CYS A N 1
ATOM 1066 C CA . CYS A 1 131 ? -10.153 12.868 3.962 1.00 96.25 131 CYS A CA 1
ATOM 1067 C C . CYS A 1 131 ? -9.126 13.582 3.081 1.00 96.25 131 CYS A C 1
ATOM 1069 O O . CYS A 1 131 ? -8.010 13.834 3.518 1.00 96.25 131 CYS A O 1
ATOM 1071 N N . ASP A 1 132 ? -9.553 14.031 1.901 1.00 93.88 132 ASP A N 1
ATOM 1072 C CA . ASP A 1 132 ? -8.722 14.848 1.001 1.00 93.88 132 ASP A CA 1
ATOM 1073 C C . ASP A 1 132 ? -8.846 16.358 1.289 1.00 93.88 132 ASP A C 1
ATOM 1075 O O . ASP A 1 132 ? -8.232 17.183 0.621 1.00 93.88 132 ASP A O 1
ATOM 1079 N N . SER A 1 133 ? -9.668 16.760 2.271 1.00 95.50 133 SER A N 1
ATOM 1080 C CA . SER A 1 133 ? -9.847 18.172 2.626 1.00 95.50 133 SER A CA 1
ATOM 1081 C C . SER A 1 133 ? -10.185 18.397 4.100 1.00 95.50 133 SER A C 1
ATOM 1083 O O . SER A 1 133 ? -10.841 17.583 4.759 1.00 95.50 133 SER A O 1
ATOM 1085 N N . GLN A 1 134 ? -9.856 19.592 4.593 1.00 95.31 134 GLN A N 1
ATOM 1086 C CA . GLN A 1 134 ? -10.229 20.041 5.935 1.00 95.31 134 GLN A CA 1
ATOM 1087 C C . GLN A 1 134 ? -11.758 20.100 6.140 1.00 95.31 134 GLN A C 1
ATOM 1089 O O . GLN A 1 134 ? -12.248 19.914 7.256 1.00 95.31 134 GLN A O 1
ATOM 1094 N N . ASN A 1 135 ? -12.528 20.342 5.074 1.00 95.19 135 ASN A N 1
ATOM 1095 C CA . ASN A 1 135 ? -13.990 20.399 5.129 1.00 95.19 135 ASN A CA 1
ATOM 1096 C C . ASN A 1 135 ? -14.622 19.009 5.250 1.00 95.19 135 ASN A C 1
ATOM 1098 O O . ASN A 1 135 ? -15.568 18.838 6.021 1.00 95.19 135 ASN A O 1
ATOM 1102 N N . SER A 1 136 ? -14.108 18.008 4.525 1.00 95.25 136 SER A N 1
ATOM 1103 C CA . SER A 1 136 ? -14.550 16.622 4.710 1.00 95.25 136 SER A CA 1
ATOM 1104 C C . SER A 1 136 ? -14.177 16.115 6.099 1.00 95.25 136 SER A C 1
ATOM 1106 O O . SER A 1 136 ? -15.016 15.494 6.746 1.00 95.25 136 SER A O 1
ATOM 1108 N N . TRP A 1 137 ? -12.993 16.481 6.603 1.00 96.50 137 TRP A N 1
ATOM 1109 C CA . TRP A 1 137 ? -12.572 16.159 7.967 1.00 96.50 137 TRP A CA 1
ATOM 1110 C C . TRP A 1 137 ? -13.560 16.651 9.022 1.00 96.50 137 TRP A C 1
ATOM 1112 O O . TRP A 1 137 ? -14.039 15.846 9.811 1.00 96.50 137 TRP A O 1
ATOM 1122 N N . LYS A 1 138 ? -13.933 17.940 8.994 1.00 94.56 138 LYS A N 1
ATOM 1123 C CA . LYS A 1 138 ? -14.871 18.528 9.971 1.00 94.56 138 LYS A CA 1
ATOM 1124 C C . LYS A 1 138 ? -16.189 17.753 10.075 1.00 94.56 138 LYS A C 1
ATOM 1126 O O . LYS A 1 138 ? -16.729 17.611 11.165 1.00 94.56 138 LYS A O 1
ATOM 1131 N N . ARG A 1 139 ? -16.713 17.260 8.948 1.00 92.25 139 ARG A N 1
ATOM 1132 C CA . ARG A 1 139 ? -17.958 16.473 8.920 1.00 92.25 139 ARG A CA 1
ATOM 1133 C C . ARG A 1 139 ? -17.756 15.050 9.431 1.00 92.25 139 ARG A C 1
ATOM 1135 O O . ARG A 1 139 ? -18.628 14.517 10.109 1.00 92.25 139 ARG A O 1
ATOM 1142 N N . THR A 1 140 ? -16.637 14.420 9.085 1.00 93.00 140 THR A N 1
ATOM 1143 C CA . THR A 1 140 ? -16.361 13.033 9.475 1.00 93.00 140 THR A CA 1
ATOM 1144 C C . THR A 1 140 ? -15.967 12.931 10.946 1.00 93.00 140 THR A C 1
ATOM 1146 O O . THR A 1 140 ? -16.463 12.047 11.634 1.00 93.00 140 THR A O 1
ATOM 1149 N N . SER A 1 141 ? -15.169 13.868 11.466 1.00 93.75 141 SER A N 1
ATOM 1150 C CA . SER A 1 141 ? -14.733 13.871 12.867 1.00 93.75 141 SER A CA 1
ATOM 1151 C C . SER A 1 141 ? -15.904 13.983 13.845 1.00 93.75 141 SER A C 1
ATOM 1153 O O . SER A 1 141 ? -15.867 13.386 14.913 1.00 93.75 141 SER A O 1
ATOM 1155 N N . GLN A 1 142 ? -16.988 14.672 13.465 1.00 90.44 142 GLN A N 1
ATOM 1156 C CA . GLN A 1 142 ? -18.224 14.726 14.258 1.00 90.44 142 GLN A CA 1
ATOM 1157 C C . GLN A 1 142 ? -18.870 13.348 14.454 1.00 90.44 142 GLN A C 1
ATOM 1159 O O . GLN A 1 142 ? -19.472 13.100 15.493 1.00 90.44 142 GLN A O 1
ATOM 1164 N N . LYS A 1 143 ? -18.736 12.438 13.480 1.00 90.50 143 LYS A N 1
ATOM 1165 C CA . LYS A 1 143 ? -19.249 11.061 13.583 1.00 90.50 143 LYS A CA 1
ATOM 1166 C C . LYS A 1 143 ? -18.385 10.178 14.482 1.00 90.50 143 LYS A C 1
ATOM 1168 O O . LYS A 1 143 ? -18.838 9.127 14.913 1.00 90.50 143 LYS A O 1
ATOM 1173 N N . LEU A 1 144 ? -17.160 10.615 14.761 1.00 94.88 144 LEU A N 1
ATOM 1174 C CA . LEU A 1 144 ? -16.181 9.923 15.591 1.00 94.88 144 LEU A CA 1
ATOM 1175 C C . LEU A 1 144 ? -16.095 10.535 16.996 1.00 94.88 144 LEU A C 1
ATOM 1177 O O . LEU A 1 144 ? -15.101 10.344 17.684 1.00 94.88 144 LEU A O 1
ATOM 1181 N N . SER A 1 145 ? -17.135 11.244 17.451 1.00 91.25 145 SER A N 1
ATOM 1182 C CA . SER A 1 145 ? -17.164 11.925 18.757 1.00 91.25 145 SER A CA 1
ATOM 1183 C C . SER A 1 145 ? -17.067 10.990 19.968 1.00 91.25 145 SER A C 1
ATOM 1185 O O . SER A 1 145 ? -16.936 11.459 21.092 1.00 91.25 145 SER A O 1
ATOM 1187 N N . VAL A 1 146 ? -17.183 9.675 19.755 1.00 94.19 146 VAL A N 1
ATOM 1188 C CA . VAL A 1 146 ? -16.912 8.651 20.774 1.00 94.19 146 VAL A CA 1
ATOM 1189 C C . VAL A 1 146 ? -15.418 8.540 21.097 1.00 94.19 146 VAL A C 1
ATOM 1191 O O . VAL A 1 146 ? -15.068 8.092 22.187 1.00 94.19 146 VAL A O 1
ATOM 1194 N N . LEU A 1 147 ? -14.546 8.948 20.169 1.00 95.81 147 LEU A N 1
ATOM 1195 C CA . LEU A 1 147 ? -13.105 8.946 20.371 1.00 95.81 147 LEU A CA 1
ATOM 1196 C C . LEU A 1 147 ? -12.669 10.175 21.192 1.00 95.81 147 LEU A C 1
ATOM 1198 O O . LEU A 1 147 ? -13.187 11.275 20.984 1.00 95.81 147 LEU A O 1
ATOM 1202 N N . PRO A 1 148 ? -11.686 10.019 22.091 1.00 95.00 148 PRO A N 1
ATOM 1203 C CA . PRO A 1 148 ? -11.040 11.110 22.798 1.00 95.00 148 PRO A CA 1
ATOM 1204 C C . PRO A 1 148 ? -10.402 12.117 21.843 1.00 95.00 148 PRO A C 1
ATOM 1206 O O . PRO A 1 148 ? -9.927 11.774 20.759 1.00 95.00 148 PRO A O 1
ATOM 1209 N N . GLN A 1 149 ? -10.318 13.366 22.295 1.00 94.75 149 GLN A N 1
ATOM 1210 C CA . GLN A 1 149 ? -9.800 14.471 21.494 1.00 94.75 149 GLN A CA 1
ATOM 1211 C C . GLN A 1 149 ? -8.374 14.218 20.966 1.00 94.75 149 GLN A C 1
ATOM 1213 O O . GLN A 1 149 ? -8.107 14.512 19.804 1.00 94.75 149 GLN A O 1
ATOM 1218 N N . HIS A 1 150 ? -7.488 13.598 21.757 1.00 94.19 150 HIS A N 1
ATOM 1219 C CA . HIS A 1 150 ? -6.117 13.294 21.322 1.00 94.19 150 HIS A CA 1
ATOM 1220 C C . HIS A 1 150 ? -6.067 12.264 20.182 1.00 94.19 150 HIS A C 1
ATOM 1222 O O . HIS A 1 150 ? -5.222 12.365 19.298 1.00 94.19 150 HIS A O 1
ATOM 1228 N N . GLN A 1 151 ? -6.994 11.299 20.153 1.00 96.06 151 GLN A N 1
ATOM 1229 C CA . GLN A 1 151 ? -7.105 10.339 19.049 1.00 9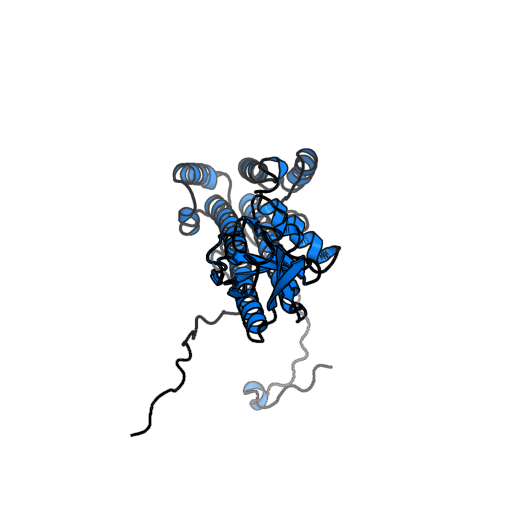6.06 151 GLN A CA 1
ATOM 1230 C C . GLN A 1 151 ? -7.656 11.004 17.787 1.00 96.06 151 GLN A C 1
ATOM 1232 O O . GLN A 1 151 ? -7.202 10.709 16.685 1.00 96.06 151 GLN A O 1
ATOM 1237 N N . LEU A 1 152 ? -8.599 11.943 17.925 1.00 96.75 152 LEU A N 1
ATOM 1238 C CA . LEU A 1 152 ? -9.071 12.743 16.791 1.00 96.75 152 LEU A CA 1
ATOM 1239 C C . LEU A 1 152 ? -7.955 13.626 16.215 1.00 96.75 152 LEU A C 1
ATOM 1241 O O . LEU A 1 152 ? -7.883 13.804 15.001 1.00 96.75 152 LEU A O 1
ATOM 1245 N N . GLU A 1 153 ? -7.084 14.170 17.063 1.00 95.44 153 GLU A N 1
ATOM 1246 C CA . GLU A 1 153 ? -5.910 14.940 16.643 1.00 95.44 153 GLU A CA 1
ATOM 1247 C C . GLU A 1 153 ? -4.893 14.068 15.909 1.00 95.44 153 GLU A C 1
ATOM 1249 O O . GLU A 1 153 ? -4.478 14.441 14.812 1.00 95.44 153 GLU A O 1
ATOM 1254 N N . LEU A 1 154 ? -4.583 12.883 16.440 1.00 94.94 154 LEU A N 1
ATOM 1255 C CA . LEU A 1 154 ? -3.721 11.903 15.777 1.00 94.94 154 LEU A CA 1
ATOM 1256 C C . LEU A 1 154 ? -4.283 11.482 14.411 1.00 94.94 154 LEU A C 1
ATOM 1258 O O . LEU A 1 154 ? -3.581 11.515 13.404 1.00 94.94 154 LEU A O 1
ATOM 1262 N N . LEU A 1 155 ? -5.578 11.155 14.334 1.00 96.88 155 LEU A N 1
ATOM 1263 C CA . LEU A 1 155 ? -6.219 10.844 13.055 1.00 96.88 155 LEU A CA 1
ATOM 1264 C C . LEU A 1 155 ? -6.085 12.000 12.066 1.00 96.88 155 LEU A C 1
ATOM 1266 O O . LEU A 1 155 ? -5.861 11.755 10.882 1.00 96.88 155 LEU A O 1
ATOM 1270 N N . ARG A 1 156 ? -6.223 13.248 12.537 1.00 96.75 156 ARG A N 1
ATOM 1271 C CA . ARG A 1 156 ? -6.140 14.452 11.705 1.00 96.75 156 ARG A CA 1
ATOM 1272 C C . ARG A 1 156 ? -4.754 14.630 11.094 1.00 96.75 156 ARG A C 1
ATOM 1274 O O . ARG A 1 156 ? -4.684 15.005 9.926 1.00 96.75 156 ARG A O 1
ATOM 1281 N N . THR A 1 157 ? -3.682 14.387 11.851 1.00 95.38 157 THR A N 1
ATOM 1282 C CA . THR A 1 157 ? -2.303 14.566 11.363 1.00 95.38 157 THR A CA 1
ATOM 1283 C C . THR A 1 157 ? -1.938 13.569 10.270 1.00 95.38 157 THR A C 1
ATOM 1285 O O . THR A 1 157 ? -1.130 13.892 9.407 1.00 95.38 157 THR A O 1
ATOM 1288 N N . MET A 1 158 ? -2.570 12.394 10.260 1.00 94.44 158 MET A N 1
ATOM 1289 C CA . MET A 1 158 ? -2.313 11.347 9.264 1.00 94.44 158 MET A CA 1
ATOM 1290 C C . MET A 1 158 ? -3.083 11.543 7.950 1.00 94.44 158 MET A C 1
ATOM 1292 O O . MET A 1 158 ? -2.808 10.865 6.958 1.00 94.44 158 MET A O 1
ATOM 1296 N N . GLN A 1 159 ? -4.061 12.454 7.907 1.00 96.31 159 GLN A N 1
ATOM 1297 C CA . GLN A 1 159 ? -4.938 12.596 6.744 1.00 96.31 159 GLN A CA 1
ATOM 1298 C C . GLN A 1 159 ? -4.183 13.065 5.487 1.00 96.31 159 GLN A C 1
ATOM 1300 O O . GLN A 1 159 ? -3.248 13.863 5.590 1.00 96.31 159 GLN A O 1
ATOM 1305 N N . PRO A 1 160 ? -4.655 12.683 4.284 1.00 96.38 160 PRO A N 1
ATOM 1306 C CA . PRO A 1 160 ? -4.091 13.159 3.022 1.00 96.38 160 PRO A CA 1
ATOM 1307 C C . PRO A 1 160 ? -3.942 14.683 2.930 1.00 96.38 160 PRO A C 1
ATOM 1309 O O . PRO A 1 160 ? -2.907 15.162 2.493 1.00 96.38 160 PRO A O 1
ATOM 1312 N N . PHE A 1 161 ? -4.923 15.469 3.397 1.00 95.25 161 PHE A N 1
ATOM 1313 C CA . PHE A 1 161 ? -4.820 16.941 3.350 1.00 95.25 161 PHE A CA 1
ATOM 1314 C C . PHE A 1 161 ? -3.768 17.540 4.300 1.00 95.25 161 PHE A C 1
ATOM 1316 O O . PHE A 1 161 ? -3.503 18.738 4.219 1.00 95.25 161 PHE A O 1
ATOM 1323 N N . ALA A 1 162 ? -3.246 16.759 5.248 1.00 95.06 162 ALA A N 1
ATOM 1324 C CA . ALA A 1 162 ? -2.293 17.204 6.264 1.00 95.06 162 ALA A CA 1
ATOM 1325 C C . ALA A 1 162 ? -0.836 16.848 5.917 1.00 95.06 162 ALA A C 1
ATOM 1327 O O . ALA A 1 162 ? 0.070 17.174 6.679 1.00 95.06 162 ALA A O 1
ATOM 1328 N N . SER A 1 163 ? -0.606 16.181 4.786 1.00 94.19 163 SER A N 1
ATOM 1329 C CA . SER A 1 163 ? 0.708 15.710 4.346 1.00 94.19 163 SER A CA 1
ATOM 1330 C C . SER A 1 163 ? 0.835 15.818 2.825 1.00 94.19 163 SER A C 1
ATOM 1332 O O . SER A 1 163 ? -0.069 16.315 2.151 1.00 94.19 163 SER A O 1
ATOM 1334 N N . ASP A 1 164 ? 1.970 15.386 2.281 1.00 94.19 164 ASP A N 1
ATOM 1335 C CA . ASP A 1 164 ? 2.118 15.240 0.838 1.00 94.19 164 ASP A CA 1
ATOM 1336 C C . ASP A 1 164 ? 1.108 14.203 0.317 1.00 94.19 164 ASP A C 1
ATOM 1338 O O . ASP A 1 164 ? 1.125 13.037 0.715 1.00 94.19 164 ASP A O 1
ATOM 1342 N N . VAL A 1 165 ? 0.207 14.644 -0.564 1.00 91.12 165 VAL A N 1
ATOM 1343 C CA . VAL A 1 165 ? -0.893 13.826 -1.093 1.00 91.12 165 VAL A CA 1
ATOM 1344 C C . VAL A 1 165 ? -0.382 12.634 -1.904 1.00 91.12 165 VAL A C 1
ATOM 1346 O O . VAL A 1 165 ? -1.047 11.598 -1.934 1.00 91.12 165 VAL A O 1
ATOM 1349 N N . ASP A 1 166 ? 0.767 12.769 -2.567 1.00 92.56 166 ASP A N 1
ATOM 1350 C CA . ASP A 1 166 ? 1.367 11.699 -3.357 1.00 92.56 166 ASP A CA 1
ATOM 1351 C C . ASP A 1 166 ? 2.117 10.693 -2.479 1.00 92.56 166 ASP A C 1
ATOM 1353 O O . ASP A 1 166 ? 2.063 9.502 -2.760 1.00 92.56 166 ASP A O 1
ATOM 1357 N N . ALA A 1 167 ? 2.727 11.125 -1.373 1.00 94.00 167 ALA A N 1
ATOM 1358 C CA . ALA A 1 167 ? 3.399 10.223 -0.428 1.00 94.00 167 ALA A CA 1
ATOM 1359 C C . ALA A 1 167 ? 2.470 9.629 0.655 1.00 94.00 167 ALA A C 1
ATOM 1361 O O . ALA A 1 167 ? 2.880 8.758 1.428 1.00 94.00 167 ALA A O 1
ATOM 1362 N N . ASN A 1 168 ? 1.217 10.089 0.756 1.00 96.69 168 ASN A N 1
ATOM 1363 C CA . ASN A 1 168 ? 0.291 9.644 1.797 1.00 96.69 168 ASN A CA 1
ATOM 1364 C C . ASN A 1 168 ? -0.314 8.259 1.488 1.00 96.69 168 ASN A C 1
ATOM 1366 O O . ASN A 1 168 ? -1.200 8.108 0.641 1.00 96.69 168 ASN A O 1
ATOM 1370 N N . TYR A 1 169 ? 0.106 7.245 2.247 1.00 96.25 169 TYR A N 1
ATOM 1371 C CA . TYR A 1 169 ? -0.336 5.861 2.048 1.00 96.25 169 TYR A CA 1
ATOM 1372 C C . TYR A 1 169 ? -1.850 5.653 2.269 1.00 96.25 169 TYR A C 1
ATOM 1374 O O . TYR A 1 169 ? -2.462 4.855 1.559 1.00 96.25 169 TYR A O 1
ATOM 1382 N N . LEU A 1 170 ? -2.490 6.383 3.198 1.00 97.31 170 LEU A N 1
ATOM 1383 C CA . LEU A 1 170 ? -3.942 6.292 3.425 1.00 97.31 170 LEU A CA 1
ATOM 1384 C C . LEU A 1 170 ? -4.717 6.763 2.191 1.00 97.31 170 LEU A C 1
ATOM 1386 O O . LEU A 1 170 ? -5.685 6.122 1.771 1.00 97.31 170 LEU A O 1
ATOM 1390 N N . GLY A 1 171 ? -4.266 7.864 1.586 1.00 96.44 171 GLY A N 1
ATOM 1391 C CA . GLY A 1 171 ? -4.802 8.395 0.339 1.00 96.44 171 GLY A CA 1
ATOM 1392 C C . GLY A 1 171 ? -4.747 7.359 -0.781 1.00 96.44 171 GLY A C 1
ATOM 1393 O O . GLY A 1 171 ? -5.756 7.135 -1.456 1.00 96.44 171 GLY A O 1
ATOM 1394 N N . TRP A 1 172 ? -3.617 6.662 -0.925 1.00 96.31 172 TRP A N 1
ATOM 1395 C CA . TRP A 1 172 ? -3.459 5.601 -1.921 1.00 96.31 172 TRP A CA 1
ATOM 1396 C C . TRP A 1 172 ? -4.308 4.366 -1.646 1.00 96.31 172 TRP A C 1
ATOM 1398 O O . TRP A 1 172 ? -5.007 3.930 -2.559 1.00 96.31 172 TRP A O 1
ATOM 1408 N N . ILE A 1 173 ? -4.343 3.849 -0.411 1.00 96.00 173 ILE A N 1
ATOM 1409 C CA . ILE A 1 173 ? -5.235 2.733 -0.044 1.00 96.00 173 ILE A CA 1
ATOM 1410 C C . ILE A 1 173 ? -6.677 3.075 -0.426 1.00 96.00 173 ILE A C 1
ATOM 1412 O O . ILE A 1 173 ? -7.355 2.289 -1.086 1.00 96.00 173 ILE A O 1
ATOM 1416 N N . ASN A 1 174 ? -7.153 4.268 -0.060 1.00 94.75 174 ASN A N 1
ATOM 1417 C CA . ASN A 1 174 ? -8.522 4.682 -0.351 1.00 94.75 174 ASN A CA 1
ATOM 1418 C C . ASN A 1 174 ? -8.773 4.881 -1.850 1.00 94.75 174 ASN A C 1
ATOM 1420 O O . ASN A 1 174 ? -9.830 4.501 -2.351 1.00 94.75 174 ASN A O 1
ATOM 1424 N N . ARG A 1 175 ? -7.823 5.479 -2.575 1.00 93.38 175 ARG A N 1
ATOM 1425 C CA . ARG A 1 175 ? -7.931 5.708 -4.020 1.00 93.38 175 ARG A CA 1
ATOM 1426 C C . ARG A 1 175 ? -8.007 4.385 -4.776 1.00 93.38 175 ARG A C 1
ATOM 1428 O O . ARG A 1 175 ? -8.954 4.190 -5.536 1.00 93.38 175 ARG A O 1
ATOM 1435 N N . LEU A 1 176 ? -7.063 3.481 -4.529 1.00 93.56 176 LEU A N 1
ATOM 1436 C CA . LEU A 1 176 ? -6.972 2.194 -5.215 1.00 93.56 176 LEU A CA 1
ATOM 1437 C C . LEU A 1 176 ? -8.160 1.293 -4.850 1.00 93.56 176 LEU A C 1
ATOM 1439 O O . LEU A 1 176 ? -8.837 0.793 -5.744 1.00 93.56 176 LEU A O 1
ATOM 1443 N N . ALA A 1 177 ? -8.542 1.214 -3.569 1.00 92.00 177 ALA A N 1
ATOM 1444 C CA . ALA A 1 177 ? -9.707 0.431 -3.139 1.00 92.00 177 ALA A CA 1
ATOM 1445 C C . ALA A 1 177 ? -11.048 0.964 -3.681 1.00 92.00 177 ALA A C 1
ATOM 1447 O O . ALA A 1 177 ? -12.050 0.246 -3.694 1.00 92.00 177 ALA A O 1
ATOM 1448 N N . ARG A 1 178 ? -11.119 2.247 -4.065 1.00 88.75 178 ARG A N 1
ATOM 1449 C CA . ARG A 1 178 ? -12.296 2.829 -4.731 1.00 88.75 178 ARG A CA 1
ATOM 1450 C C . ARG A 1 178 ? -12.300 2.572 -6.231 1.00 88.75 178 ARG A C 1
ATOM 1452 O O . ARG A 1 178 ? -13.385 2.438 -6.789 1.00 88.75 178 ARG A O 1
ATOM 1459 N N . ILE A 1 179 ? -11.133 2.561 -6.874 1.00 87.19 179 ILE A N 1
ATOM 1460 C CA . ILE A 1 179 ? -11.013 2.196 -8.290 1.00 87.19 179 ILE A CA 1
ATOM 1461 C C . ILE A 1 179 ? -11.507 0.762 -8.459 1.00 87.19 179 ILE A C 1
ATOM 1463 O O . ILE A 1 179 ? -12.494 0.562 -9.165 1.00 87.19 179 ILE A O 1
ATOM 1467 N N . ASP A 1 180 ? -10.919 -0.153 -7.692 1.00 85.31 180 ASP A N 1
ATOM 1468 C CA . ASP A 1 180 ? -11.208 -1.584 -7.708 1.00 85.31 180 ASP A CA 1
ATOM 1469 C C . ASP A 1 180 ? -12.704 -1.905 -7.506 1.00 85.31 180 ASP A C 1
ATOM 1471 O O . ASP A 1 180 ? -13.355 -2.484 -8.371 1.00 85.31 180 ASP A O 1
ATOM 1475 N N . ARG A 1 181 ? -13.305 -1.431 -6.404 1.00 78.12 181 ARG A N 1
ATOM 1476 C CA . ARG A 1 181 ? -14.683 -1.807 -6.025 1.00 78.12 181 ARG A CA 1
ATOM 1477 C C . ARG A 1 181 ? -15.804 -1.080 -6.769 1.00 78.12 181 ARG A C 1
ATOM 1479 O O . ARG A 1 181 ? -16.953 -1.513 -6.700 1.00 78.12 181 ARG A O 1
ATOM 1486 N N . HIS A 1 182 ? -15.531 0.080 -7.369 1.00 58.25 182 HIS A N 1
ATOM 1487 C CA . HIS A 1 182 ? -16.597 0.983 -7.836 1.00 58.25 182 HIS A CA 1
ATOM 1488 C C . HIS A 1 182 ? -16.414 1.539 -9.244 1.00 58.25 182 HIS A C 1
ATOM 1490 O O . HIS A 1 182 ? -17.315 2.225 -9.727 1.00 58.25 182 HIS A O 1
ATOM 1496 N N . ARG A 1 183 ? -15.267 1.320 -9.893 1.00 60.06 183 ARG A N 1
ATOM 1497 C CA . ARG A 1 183 ? -15.021 1.857 -11.238 1.00 60.06 183 ARG A CA 1
ATOM 1498 C C . ARG A 1 183 ? -14.695 0.759 -12.232 1.00 60.06 183 ARG A C 1
ATOM 1500 O O . ARG A 1 183 ? -15.342 0.690 -13.269 1.00 60.06 183 ARG A O 1
ATOM 1507 N N . ARG A 1 184 ? -13.686 -0.053 -11.928 1.00 67.38 184 ARG A N 1
ATOM 1508 C CA . ARG A 1 184 ? -13.189 -1.149 -12.765 1.00 67.38 184 ARG A CA 1
ATOM 1509 C C . ARG A 1 184 ? -12.168 -1.953 -11.969 1.00 67.38 184 ARG A C 1
ATOM 1511 O O . ARG A 1 184 ? -11.555 -1.395 -11.061 1.00 67.38 184 ARG A O 1
ATOM 1518 N N . LEU A 1 185 ? -11.917 -3.194 -12.382 1.00 67.38 185 LEU A N 1
ATOM 1519 C CA . LEU A 1 185 ? -10.704 -3.891 -11.958 1.00 67.38 185 LEU A CA 1
ATOM 1520 C C . LEU A 1 185 ? -9.495 -2.992 -12.229 1.00 67.38 185 LEU A C 1
ATOM 1522 O O . LEU A 1 185 ? -9.430 -2.306 -13.256 1.00 67.38 185 LEU A O 1
ATOM 1526 N N . THR A 1 186 ? -8.583 -2.950 -11.262 1.00 70.88 186 THR A N 1
ATOM 1527 C CA . THR A 1 186 ? -7.343 -2.177 -11.363 1.00 70.88 186 THR A CA 1
ATOM 1528 C C . THR A 1 186 ? -6.634 -2.527 -12.673 1.00 70.88 186 THR A C 1
ATOM 1530 O O . THR A 1 186 ? -6.528 -3.707 -12.996 1.00 70.88 186 THR A O 1
ATOM 1533 N N . ILE A 1 187 ? -6.190 -1.527 -13.448 1.00 75.00 187 ILE A N 1
ATOM 1534 C CA . ILE A 1 187 ? -5.447 -1.812 -14.683 1.00 75.00 187 ILE A CA 1
ATOM 1535 C C . ILE A 1 187 ? -4.014 -2.157 -14.318 1.00 75.00 187 ILE A C 1
ATOM 1537 O O . ILE A 1 187 ? -3.340 -1.388 -13.625 1.00 75.00 187 ILE A O 1
ATOM 1541 N N . TRP A 1 188 ? -3.575 -3.300 -14.830 1.00 83.88 188 TRP A N 1
ATOM 1542 C CA . TRP A 1 188 ? -2.209 -3.765 -14.705 1.00 83.88 188 TRP A CA 1
ATOM 1543 C C . TRP A 1 188 ? -1.436 -3.526 -15.989 1.00 83.88 188 TRP A C 1
ATOM 1545 O O . TRP A 1 188 ? -1.974 -3.616 -17.092 1.00 83.88 188 TRP A O 1
ATOM 1555 N N . ALA A 1 189 ? -0.170 -3.197 -15.806 1.00 86.56 189 ALA A N 1
ATOM 1556 C CA . ALA A 1 189 ? 0.829 -3.050 -16.840 1.00 86.56 189 ALA A CA 1
ATOM 1557 C C . ALA A 1 189 ? 2.128 -3.692 -16.354 1.00 86.56 189 ALA A C 1
ATOM 1559 O O . ALA A 1 189 ? 2.283 -4.010 -15.174 1.00 86.56 189 ALA A O 1
ATOM 1560 N N . ALA A 1 190 ? 3.078 -3.866 -17.261 1.00 90.88 190 ALA A N 1
ATOM 1561 C CA . ALA A 1 190 ? 4.433 -4.253 -16.911 1.00 90.88 190 ALA A CA 1
ATOM 1562 C C . ALA A 1 190 ? 5.299 -2.997 -16.798 1.00 90.88 190 ALA A C 1
ATOM 1564 O O . ALA A 1 190 ? 5.133 -2.042 -17.563 1.00 90.88 190 ALA A O 1
ATOM 1565 N N . ARG A 1 191 ? 6.239 -2.985 -15.853 1.00 91.25 191 ARG A N 1
ATOM 1566 C CA . ARG A 1 191 ? 7.211 -1.899 -15.713 1.00 91.25 191 ARG A CA 1
ATOM 1567 C C . ARG A 1 191 ? 8.624 -2.451 -15.694 1.00 91.25 191 ARG A C 1
ATOM 1569 O O . ARG A 1 191 ? 8.949 -3.332 -14.908 1.00 91.25 191 ARG A O 1
ATOM 1576 N N . ILE A 1 192 ? 9.484 -1.859 -16.510 1.00 91.81 192 ILE A N 1
ATOM 1577 C CA . ILE A 1 192 ? 10.921 -2.106 -16.522 1.00 91.81 192 ILE A CA 1
ATOM 1578 C C . ILE A 1 192 ? 11.526 -1.363 -15.329 1.00 91.81 192 ILE A C 1
ATOM 1580 O O . ILE A 1 192 ? 11.635 -0.135 -15.321 1.00 91.81 192 ILE A O 1
ATOM 1584 N N . VAL A 1 193 ? 11.886 -2.120 -14.295 1.00 88.12 193 VAL A N 1
ATOM 1585 C CA . VAL A 1 193 ? 12.447 -1.603 -13.037 1.00 88.12 193 VAL A CA 1
ATOM 1586 C C . VAL A 1 193 ? 13.947 -1.390 -13.155 1.00 88.12 193 VAL A C 1
ATOM 1588 O O . VAL A 1 193 ? 14.495 -0.420 -12.638 1.00 88.12 193 VAL A O 1
ATOM 1591 N N . THR A 1 194 ? 14.630 -2.304 -13.835 1.00 88.25 194 THR A N 1
ATOM 1592 C CA . THR A 1 194 ? 16.071 -2.226 -14.070 1.00 88.25 194 THR A CA 1
ATOM 1593 C C . THR A 1 194 ? 16.339 -2.539 -15.530 1.00 88.25 194 THR A C 1
ATOM 1595 O O . THR A 1 194 ? 15.770 -3.486 -16.069 1.00 88.25 194 THR A O 1
ATOM 1598 N N . ALA A 1 195 ? 17.190 -1.731 -16.156 1.00 91.56 195 ALA A N 1
ATOM 1599 C CA . ALA A 1 195 ? 17.671 -1.934 -17.513 1.00 91.56 195 ALA A CA 1
ATOM 1600 C C . ALA A 1 195 ? 19.190 -1.734 -17.525 1.00 91.56 195 ALA A C 1
ATOM 1602 O O . ALA A 1 195 ? 19.656 -0.632 -17.236 1.00 91.56 195 ALA A O 1
ATOM 1603 N N . ASP A 1 196 ? 19.931 -2.798 -17.838 1.00 94.56 196 ASP A N 1
ATOM 1604 C CA . ASP A 1 196 ? 21.400 -2.812 -17.939 1.00 94.56 196 ASP A CA 1
ATOM 1605 C C . ASP A 1 196 ? 21.854 -3.406 -19.291 1.00 94.56 196 ASP A C 1
ATOM 1607 O O . ASP A 1 196 ? 22.505 -4.456 -19.340 1.00 94.56 196 ASP A O 1
ATOM 1611 N N . PRO A 1 197 ? 21.441 -2.804 -20.423 1.00 94.56 197 PRO A N 1
ATOM 1612 C CA . PRO A 1 197 ? 21.674 -3.383 -21.733 1.00 94.56 197 PRO A CA 1
ATOM 1613 C C . PRO A 1 197 ? 23.167 -3.412 -22.069 1.00 94.56 197 PRO A C 1
ATOM 1615 O O . PRO A 1 197 ? 23.875 -2.416 -21.944 1.00 94.56 197 PRO A O 1
ATOM 1618 N N . ILE A 1 198 ? 23.635 -4.547 -22.585 1.00 94.88 198 ILE A N 1
ATOM 1619 C CA . ILE A 1 198 ? 24.982 -4.703 -23.135 1.00 94.88 198 ILE A CA 1
ATOM 1620 C C . ILE A 1 198 ? 24.884 -4.724 -24.652 1.00 94.88 198 ILE A C 1
ATOM 1622 O O . ILE A 1 198 ? 24.358 -5.678 -25.227 1.00 94.88 198 ILE A O 1
ATOM 1626 N N . ALA A 1 199 ? 25.425 -3.694 -25.298 1.00 94.31 199 ALA A N 1
ATOM 1627 C CA . ALA A 1 199 ? 25.539 -3.647 -26.747 1.00 94.31 199 ALA A CA 1
ATOM 1628 C C . ALA A 1 199 ? 26.862 -4.250 -27.229 1.00 94.31 199 ALA A C 1
ATOM 1630 O O . ALA A 1 199 ? 27.934 -3.941 -26.712 1.00 94.31 199 ALA A O 1
ATOM 1631 N N . HIS A 1 200 ? 26.780 -5.071 -28.269 1.00 96.69 200 HIS A N 1
ATOM 1632 C CA . HIS A 1 200 ? 27.913 -5.435 -29.104 1.00 96.69 200 HIS A CA 1
ATOM 1633 C C . HIS A 1 200 ? 27.903 -4.537 -30.344 1.00 96.69 200 HIS A C 1
ATOM 1635 O O . HIS A 1 200 ? 26.977 -4.601 -31.156 1.00 96.69 200 HIS A O 1
ATOM 1641 N N . ILE A 1 201 ? 28.930 -3.694 -30.464 1.00 97.12 201 ILE A N 1
ATOM 1642 C CA . ILE A 1 201 ? 29.076 -2.691 -31.522 1.00 97.12 201 ILE A CA 1
ATOM 1643 C C . ILE A 1 201 ? 30.362 -3.001 -32.305 1.00 97.12 201 ILE A C 1
ATOM 1645 O O . ILE A 1 201 ? 31.453 -2.696 -31.816 1.00 97.12 201 ILE A O 1
ATOM 1649 N N . PRO A 1 202 ? 30.268 -3.608 -33.503 1.00 96.50 202 PRO A N 1
ATOM 1650 C CA . PRO A 1 202 ? 31.441 -4.051 -34.262 1.00 96.50 202 PRO A CA 1
ATOM 1651 C C . PRO A 1 202 ? 32.409 -2.930 -34.653 1.00 96.50 202 PRO A C 1
ATOM 1653 O O . PRO A 1 202 ? 33.618 -3.144 -34.687 1.00 96.50 202 PRO A O 1
ATOM 1656 N N . SER A 1 203 ? 31.887 -1.736 -34.936 1.00 95.88 203 SER A N 1
ATOM 1657 C CA . SER A 1 203 ? 32.683 -0.568 -35.332 1.00 95.88 203 SER A CA 1
ATOM 1658 C C . SER A 1 203 ? 33.557 -0.014 -34.201 1.00 95.88 203 SER A C 1
ATOM 1660 O O . SER A 1 203 ? 34.494 0.736 -34.461 1.00 95.88 203 SER A O 1
ATOM 1662 N N . GLY A 1 204 ? 33.245 -0.346 -32.942 1.00 94.88 204 GLY A N 1
ATOM 1663 C CA . GLY A 1 204 ? 33.852 0.261 -31.755 1.00 94.88 204 GLY A CA 1
ATOM 1664 C C . GLY A 1 204 ? 33.453 1.724 -31.517 1.00 94.88 204 GLY A C 1
ATOM 1665 O O . GLY A 1 204 ? 33.896 2.314 -30.534 1.00 94.88 204 GLY A O 1
ATOM 1666 N N . VAL A 1 205 ? 32.622 2.313 -32.384 1.00 96.25 205 VAL A N 1
ATOM 1667 C CA . VAL A 1 205 ? 32.150 3.695 -32.253 1.00 96.25 205 VAL A CA 1
ATOM 1668 C C . VAL A 1 205 ? 31.004 3.739 -31.253 1.00 96.25 205 VAL A C 1
ATOM 1670 O O . VAL A 1 205 ? 29.966 3.114 -31.454 1.00 96.25 205 VAL A O 1
ATOM 1673 N N . GLU A 1 206 ? 31.184 4.491 -30.172 1.00 95.25 206 GLU A N 1
ATOM 1674 C CA . GLU A 1 206 ? 30.168 4.622 -29.133 1.00 95.25 206 GLU A CA 1
ATOM 1675 C C . GLU A 1 206 ? 28.960 5.431 -29.650 1.00 95.25 206 GLU A C 1
ATOM 1677 O O . GLU A 1 206 ? 29.128 6.581 -30.072 1.00 95.25 206 GLU A O 1
ATOM 1682 N N . PRO A 1 207 ? 27.737 4.865 -29.647 1.00 96.62 207 PRO A N 1
ATOM 1683 C CA . PRO A 1 207 ? 26.543 5.606 -30.015 1.00 96.62 207 PRO A CA 1
ATOM 1684 C C . PRO A 1 207 ? 26.112 6.539 -28.886 1.00 96.62 207 PRO A C 1
ATOM 1686 O O . PRO A 1 207 ? 26.390 6.315 -27.706 1.00 96.62 207 PRO A O 1
ATOM 1689 N N . ARG A 1 208 ? 25.319 7.550 -29.235 1.00 97.56 208 ARG A N 1
ATOM 1690 C CA . ARG A 1 208 ? 24.559 8.310 -28.246 1.00 97.56 208 ARG A CA 1
ATOM 1691 C C . ARG A 1 208 ? 23.406 7.451 -27.728 1.00 97.56 208 ARG A C 1
ATOM 1693 O O . ARG A 1 208 ? 22.533 7.073 -28.507 1.00 97.56 208 ARG A O 1
ATOM 1700 N N . TRP A 1 209 ? 23.397 7.197 -26.422 1.00 96.50 209 TRP A N 1
ATOM 1701 C CA . TRP A 1 209 ? 22.328 6.485 -25.723 1.00 96.50 209 TRP A CA 1
ATOM 1702 C C . TRP A 1 209 ? 21.309 7.447 -25.126 1.00 96.50 209 TRP A C 1
ATOM 1704 O O . TRP A 1 209 ? 21.665 8.386 -24.414 1.00 96.50 209 TRP A O 1
ATOM 1714 N N . GLU A 1 210 ? 20.033 7.180 -25.375 1.00 97.38 210 GLU A N 1
ATOM 1715 C CA . GLU A 1 210 ? 18.918 7.941 -24.820 1.00 97.38 210 GLU A CA 1
ATOM 1716 C C . GLU A 1 210 ? 17.881 6.974 -24.244 1.00 97.38 210 GLU A C 1
ATOM 1718 O O . GLU A 1 210 ? 17.472 6.024 -24.909 1.00 97.38 210 GLU A O 1
ATOM 1723 N N . TRP A 1 211 ? 17.460 7.199 -23.000 1.00 96.19 211 TRP A N 1
ATOM 1724 C CA . TRP A 1 211 ? 16.404 6.409 -22.371 1.00 96.19 211 TRP A CA 1
ATOM 1725 C C . TRP A 1 211 ? 15.027 6.923 -22.780 1.00 96.19 211 TRP A C 1
ATOM 1727 O O . TRP A 1 211 ? 14.788 8.130 -22.760 1.00 96.19 211 TRP A O 1
ATOM 1737 N N . GLY A 1 212 ? 14.141 5.993 -23.121 1.00 94.12 212 GLY A N 1
ATOM 1738 C CA . GLY A 1 212 ? 12.742 6.262 -23.411 1.00 94.12 212 GLY A CA 1
ATOM 1739 C C . GLY A 1 212 ? 11.840 5.830 -22.260 1.00 94.12 212 GLY A C 1
ATOM 1740 O O . GLY A 1 212 ? 12.056 6.174 -21.094 1.00 94.12 212 GLY A O 1
ATOM 1741 N N . GLU A 1 213 ? 10.810 5.078 -22.610 1.00 92.25 213 GLU A N 1
ATOM 1742 C CA . GLU A 1 213 ? 9.754 4.640 -21.714 1.00 92.25 213 GLU A CA 1
ATOM 1743 C C . GLU A 1 213 ? 10.236 3.550 -20.740 1.00 92.25 213 GLU A C 1
ATOM 1745 O O . GLU A 1 213 ? 11.305 2.940 -20.866 1.00 92.25 213 GLU A O 1
ATOM 1750 N N . ARG A 1 214 ? 9.441 3.333 -19.689 1.00 90.06 214 ARG A N 1
ATOM 1751 C CA . ARG A 1 214 ? 9.667 2.281 -18.682 1.00 90.06 214 ARG A CA 1
ATOM 1752 C C . ARG A 1 214 ? 8.410 1.484 -18.366 1.00 90.06 214 ARG A C 1
ATOM 1754 O O . ARG A 1 214 ? 8.519 0.394 -17.817 1.00 90.06 214 ARG A O 1
ATOM 1761 N N . MET A 1 215 ? 7.233 2.022 -18.661 1.00 90.19 215 MET A N 1
ATOM 1762 C CA . MET A 1 215 ? 5.956 1.341 -18.488 1.00 90.19 215 MET A CA 1
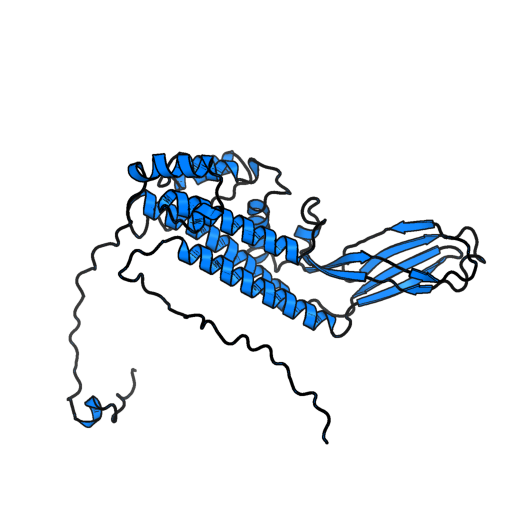ATOM 1763 C C . MET A 1 215 ? 5.521 0.826 -19.853 1.00 90.19 215 MET A C 1
ATOM 1765 O O . MET A 1 215 ? 5.583 1.576 -20.820 1.00 90.19 215 MET A O 1
ATOM 1769 N N . LEU A 1 216 ? 5.101 -0.434 -19.921 1.00 91.06 216 LEU A N 1
ATOM 1770 C CA . LEU A 1 216 ? 4.530 -0.986 -21.138 1.00 91.06 216 LEU A CA 1
ATOM 1771 C C . LEU A 1 216 ? 3.095 -0.476 -21.271 1.00 91.06 216 LEU A C 1
ATOM 1773 O O . LEU A 1 216 ? 2.221 -0.843 -20.482 1.00 91.06 216 LEU A O 1
ATOM 1777 N N . GLU A 1 217 ? 2.856 0.372 -22.264 1.00 85.19 217 GLU A N 1
ATOM 1778 C CA . GLU A 1 217 ? 1.522 0.832 -22.627 1.00 85.19 217 GLU A CA 1
ATOM 1779 C C . GLU A 1 217 ? 0.972 -0.060 -23.739 1.00 85.19 217 GLU A C 1
ATOM 1781 O O . GLU A 1 217 ? 1.580 -0.228 -24.792 1.00 85.19 217 GLU A O 1
ATOM 1786 N N . SER A 1 218 ? -0.191 -0.674 -23.502 1.00 84.38 218 SER A N 1
ATOM 1787 C CA . SER A 1 218 ? -0.802 -1.631 -24.443 1.00 84.38 218 SER A CA 1
ATOM 1788 C C . SER A 1 218 ? 0.137 -2.774 -24.869 1.00 84.38 218 SER A C 1
ATOM 1790 O O . SER A 1 218 ? 0.029 -3.269 -25.985 1.00 84.38 218 SER A O 1
ATOM 1792 N N . GLY A 1 219 ? 1.053 -3.181 -23.983 1.00 88.38 219 GLY A N 1
ATOM 1793 C CA . GLY A 1 219 ? 2.010 -4.264 -24.228 1.00 88.38 219 GLY A CA 1
ATOM 1794 C C . GLY A 1 219 ? 3.323 -3.842 -24.896 1.00 88.38 219 GLY A C 1
ATOM 1795 O O . GLY A 1 219 ? 4.148 -4.711 -25.150 1.00 88.38 219 GLY A O 1
ATOM 1796 N N . TYR A 1 220 ? 3.558 -2.548 -25.136 1.00 92.62 220 TYR A N 1
ATOM 1797 C CA . TYR A 1 220 ? 4.764 -2.052 -25.810 1.00 92.62 220 TYR A CA 1
ATOM 1798 C C . TYR A 1 220 ? 5.465 -0.953 -25.012 1.00 92.62 220 TYR A C 1
ATOM 1800 O O . TYR A 1 220 ? 4.823 -0.190 -24.292 1.00 92.62 220 TYR A O 1
ATOM 1808 N N . CYS A 1 221 ? 6.789 -0.876 -25.140 1.00 94.38 221 CYS A N 1
ATOM 1809 C CA . CYS A 1 221 ? 7.618 0.169 -24.543 1.00 94.38 221 CYS A CA 1
ATOM 1810 C C . CYS A 1 221 ? 8.874 0.397 -25.388 1.00 94.38 221 CYS A C 1
ATOM 1812 O O . CYS A 1 221 ? 9.671 -0.530 -25.567 1.00 94.38 221 CYS A O 1
ATOM 1814 N N . ASP A 1 222 ? 9.090 1.629 -25.847 1.00 96.88 222 ASP A N 1
ATOM 1815 C CA . ASP A 1 222 ? 10.351 2.024 -26.482 1.00 96.88 222 ASP A CA 1
ATOM 1816 C C . ASP A 1 222 ? 11.370 2.405 -25.404 1.00 96.88 222 ASP A C 1
ATOM 1818 O O . ASP A 1 222 ? 11.428 3.536 -24.916 1.00 96.88 222 ASP A O 1
ATOM 1822 N N . LEU A 1 223 ? 12.176 1.423 -25.000 1.00 96.88 223 LEU A N 1
ATOM 1823 C CA . LEU A 1 223 ? 13.033 1.493 -23.820 1.00 96.88 223 LEU A CA 1
ATOM 1824 C C . LEU A 1 223 ? 14.236 2.421 -24.006 1.00 96.88 223 LEU A C 1
ATOM 1826 O O . LEU A 1 223 ? 14.605 3.156 -23.082 1.00 96.88 223 LEU A O 1
ATOM 1830 N N . ALA A 1 224 ? 14.904 2.339 -25.155 1.00 97.50 224 ALA A N 1
ATOM 1831 C CA . ALA A 1 224 ? 16.109 3.115 -25.423 1.00 97.50 224 ALA A CA 1
ATOM 1832 C C . ALA A 1 224 ? 16.313 3.375 -26.914 1.00 97.50 224 ALA A C 1
ATOM 1834 O O . ALA A 1 224 ? 15.945 2.560 -27.757 1.00 97.50 224 ALA A O 1
ATOM 1835 N N . ARG A 1 225 ? 16.983 4.482 -27.223 1.00 98.12 225 ARG A N 1
ATOM 1836 C CA . ARG A 1 225 ? 17.457 4.830 -28.561 1.00 98.12 225 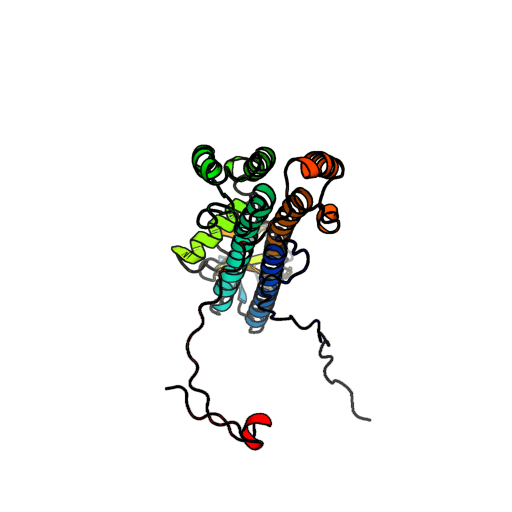ARG A CA 1
ATOM 1837 C C . ARG A 1 225 ? 18.981 4.870 -28.588 1.00 98.12 225 ARG A C 1
ATOM 1839 O O . ARG A 1 225 ? 19.603 5.447 -27.695 1.00 98.12 225 ARG A O 1
ATOM 1846 N N . LEU A 1 226 ? 19.563 4.283 -29.632 1.00 98.06 226 LEU A N 1
ATOM 1847 C CA . LEU A 1 226 ? 20.986 4.361 -29.955 1.00 98.06 226 LEU A CA 1
ATOM 1848 C C . LEU A 1 226 ? 21.136 5.127 -31.273 1.00 98.06 226 LEU A C 1
ATOM 1850 O O . LEU A 1 226 ? 20.605 4.695 -32.296 1.00 98.06 226 LEU A O 1
ATOM 1854 N N . THR A 1 227 ? 21.872 6.238 -31.263 1.00 98.25 227 THR A N 1
ATOM 1855 C CA . THR A 1 227 ? 22.160 7.034 -32.470 1.00 98.25 227 THR A CA 1
ATOM 1856 C C . THR A 1 227 ? 23.659 7.053 -32.763 1.00 98.25 227 THR A C 1
ATOM 1858 O O . THR A 1 227 ? 24.457 7.473 -31.926 1.00 98.25 227 THR A O 1
ATOM 1861 N N . PHE A 1 228 ? 24.038 6.635 -33.967 1.00 98.19 228 PHE A N 1
ATOM 1862 C CA . PHE A 1 228 ? 25.408 6.612 -34.479 1.00 98.19 228 PHE A CA 1
ATOM 1863 C C . PHE A 1 228 ? 25.713 7.860 -35.329 1.00 98.19 228 PHE A C 1
ATOM 1865 O O . PHE A 1 228 ? 24.789 8.490 -35.852 1.00 98.19 228 PHE A O 1
ATOM 1872 N N . PRO A 1 229 ? 26.993 8.244 -35.485 1.00 97.38 229 PRO A N 1
ATOM 1873 C CA . PRO A 1 229 ? 27.373 9.399 -36.304 1.00 97.38 229 PRO A CA 1
ATOM 1874 C C . PRO A 1 229 ? 27.191 9.167 -37.813 1.00 97.38 229 PRO A C 1
ATOM 1876 O O . PRO A 1 229 ? 26.928 10.115 -38.552 1.00 97.38 229 PRO A O 1
ATOM 1879 N N . ASP A 1 230 ? 27.306 7.920 -38.267 1.00 96.94 230 ASP A N 1
ATOM 1880 C CA . ASP A 1 230 ? 27.216 7.517 -39.668 1.00 96.94 230 ASP A CA 1
ATOM 1881 C C . ASP A 1 230 ? 26.691 6.079 -39.792 1.00 96.94 230 ASP A C 1
ATOM 1883 O O . ASP A 1 230 ? 26.543 5.352 -38.805 1.00 96.94 230 ASP A O 1
ATOM 1887 N N . SER A 1 231 ? 26.344 5.685 -41.019 1.00 96.06 231 SER A N 1
ATOM 1888 C CA . SER A 1 231 ? 25.712 4.394 -41.286 1.00 96.06 231 SER A CA 1
ATOM 1889 C C . SER A 1 231 ? 26.657 3.208 -41.163 1.00 96.06 231 SER A C 1
ATOM 1891 O O . SER A 1 231 ? 26.191 2.120 -40.848 1.00 96.06 231 SER A O 1
ATOM 1893 N N . GLU A 1 232 ? 27.954 3.401 -41.413 1.00 96.25 232 GLU A N 1
ATOM 1894 C CA . GLU A 1 232 ? 28.961 2.337 -41.325 1.00 96.25 232 GLU A CA 1
ATOM 1895 C C . GLU A 1 232 ? 29.191 1.942 -39.864 1.00 96.25 232 GLU A C 1
ATOM 1897 O O . GLU A 1 232 ? 29.236 0.760 -39.526 1.00 96.25 232 GLU A O 1
ATOM 1902 N N . SER A 1 233 ? 29.235 2.937 -38.978 1.00 96.56 233 SER A N 1
ATOM 1903 C CA . SER A 1 233 ? 29.362 2.754 -37.534 1.00 96.56 233 SER A CA 1
ATOM 1904 C C . SER A 1 233 ? 28.193 1.980 -36.921 1.00 96.56 233 SER A C 1
ATOM 1906 O O . SER A 1 233 ? 28.367 1.335 -35.887 1.00 96.56 233 SER A O 1
ATOM 1908 N N . ALA A 1 234 ? 27.022 2.043 -37.558 1.00 95.62 234 ALA A N 1
ATOM 1909 C CA . ALA A 1 234 ? 25.782 1.417 -37.118 1.00 95.62 234 ALA A CA 1
ATOM 1910 C C . ALA A 1 234 ? 25.636 -0.053 -37.568 1.00 95.62 234 ALA A C 1
ATOM 1912 O O . ALA A 1 234 ? 24.666 -0.706 -37.195 1.00 95.62 234 ALA A O 1
ATOM 1913 N N . GLU A 1 235 ? 26.552 -0.596 -38.375 1.00 96.12 235 GLU A N 1
ATOM 1914 C CA . GLU A 1 235 ? 26.406 -1.946 -38.929 1.00 96.12 235 GLU A CA 1
ATOM 1915 C C . GLU A 1 235 ? 26.652 -3.061 -37.898 1.00 96.12 235 GLU A C 1
ATOM 1917 O O . GLU A 1 235 ? 27.586 -3.025 -37.095 1.00 96.12 235 GLU A O 1
ATOM 1922 N N . GLY A 1 236 ? 25.812 -4.102 -37.949 1.00 93.81 236 GLY A N 1
ATOM 1923 C CA . GLY A 1 236 ? 25.968 -5.319 -37.140 1.00 93.81 236 GLY A CA 1
ATOM 1924 C C . GLY A 1 236 ? 25.763 -5.143 -35.628 1.00 93.81 236 GLY A C 1
ATOM 1925 O O . GLY A 1 236 ? 26.197 -5.998 -34.851 1.00 93.81 236 GLY A O 1
ATOM 1926 N N . VAL A 1 237 ? 25.122 -4.052 -35.200 1.00 96.44 237 VAL A N 1
ATOM 1927 C CA . VAL A 1 237 ? 24.837 -3.775 -33.785 1.00 96.44 237 VAL A CA 1
ATOM 1928 C C . VAL A 1 237 ? 23.831 -4.789 -33.236 1.00 96.44 237 VAL A C 1
ATOM 1930 O O . VAL A 1 237 ? 22.814 -5.087 -33.861 1.00 96.44 237 VAL A O 1
ATOM 1933 N N . SER A 1 238 ? 24.104 -5.308 -32.041 1.00 96.12 238 SER A N 1
ATOM 1934 C CA . SER A 1 238 ? 23.184 -6.180 -31.297 1.00 96.12 238 SER A CA 1
ATOM 1935 C C . SER A 1 238 ? 23.207 -5.839 -29.810 1.00 96.12 238 SER A C 1
ATOM 1937 O O . SER A 1 238 ? 24.184 -5.276 -29.319 1.00 96.12 238 SER A O 1
ATOM 1939 N N . VAL A 1 239 ? 22.129 -6.151 -29.088 1.00 95.75 239 VAL A N 1
ATOM 1940 C CA . VAL A 1 239 ? 21.971 -5.807 -27.668 1.00 95.75 239 VAL A CA 1
ATOM 1941 C C . VAL A 1 239 ? 21.457 -7.012 -26.885 1.00 95.75 239 VAL A C 1
ATOM 1943 O O . VAL A 1 239 ? 20.470 -7.631 -27.268 1.00 95.75 239 VAL A O 1
ATOM 1946 N N . ASN A 1 240 ? 22.100 -7.314 -25.757 1.00 96.06 240 ASN A N 1
ATOM 1947 C CA . ASN A 1 240 ? 21.504 -8.103 -24.684 1.00 96.06 240 ASN A CA 1
ATOM 1948 C C . ASN A 1 240 ? 20.831 -7.129 -23.704 1.00 96.06 240 ASN A C 1
ATOM 1950 O O . ASN A 1 240 ? 21.543 -6.359 -23.064 1.00 96.06 240 ASN A O 1
ATOM 1954 N N . PRO A 1 241 ? 19.497 -7.129 -23.574 1.00 93.50 241 PRO A N 1
ATOM 1955 C CA . PRO A 1 241 ? 18.775 -6.045 -22.915 1.00 93.50 241 PRO A CA 1
ATOM 1956 C C . PRO A 1 241 ? 18.910 -6.043 -21.382 1.00 93.50 241 PRO A C 1
ATOM 1958 O O . PRO A 1 241 ? 18.779 -4.979 -20.790 1.00 93.50 241 PRO A O 1
ATOM 1961 N N . ARG A 1 242 ? 19.164 -7.205 -20.750 1.00 94.50 242 ARG A N 1
ATOM 1962 C CA . ARG A 1 242 ? 19.230 -7.419 -19.283 1.00 94.50 242 ARG A CA 1
ATOM 1963 C C . ARG A 1 242 ? 18.223 -6.573 -18.491 1.00 94.50 242 ARG A C 1
ATOM 1965 O O . ARG A 1 242 ? 18.561 -5.548 -17.895 1.00 94.50 242 ARG A O 1
ATOM 1972 N N . LEU A 1 243 ? 16.975 -7.031 -18.497 1.00 93.00 243 LEU A N 1
ATOM 1973 C CA . LEU A 1 243 ? 15.850 -6.316 -17.901 1.00 93.00 243 LEU A CA 1
ATOM 1974 C C . LEU A 1 243 ? 15.320 -7.036 -16.665 1.00 93.00 243 LEU A C 1
ATOM 1976 O O . LEU A 1 243 ? 15.257 -8.263 -16.636 1.00 93.00 243 LEU A O 1
ATOM 1980 N N . THR A 1 244 ? 14.860 -6.250 -15.697 1.00 90.81 244 THR A N 1
ATOM 1981 C CA . THR A 1 244 ? 13.970 -6.707 -14.625 1.00 90.81 244 THR A CA 1
ATOM 1982 C C . THR A 1 244 ? 12.613 -6.056 -14.834 1.00 90.81 244 THR A C 1
ATOM 1984 O O . THR A 1 244 ? 12.535 -4.826 -14.920 1.00 90.81 244 THR A O 1
ATOM 1987 N N . ILE A 1 245 ? 11.561 -6.870 -14.907 1.00 91.69 245 ILE A N 1
ATOM 1988 C CA . ILE A 1 245 ? 10.189 -6.422 -15.144 1.00 91.69 245 ILE A CA 1
ATOM 1989 C C . ILE A 1 245 ? 9.332 -6.801 -13.934 1.00 91.69 245 ILE A C 1
ATOM 1991 O O . ILE A 1 245 ? 9.250 -7.975 -13.576 1.00 91.69 245 ILE A O 1
ATOM 1995 N N . ASP A 1 246 ? 8.691 -5.802 -13.335 1.00 91.38 246 ASP A N 1
ATOM 1996 C CA . ASP A 1 246 ? 7.716 -5.975 -12.255 1.00 91.38 246 ASP A CA 1
ATOM 1997 C C . ASP A 1 246 ? 6.294 -5.776 -12.802 1.00 91.38 246 ASP A C 1
ATOM 1999 O O . ASP A 1 246 ? 6.103 -5.040 -13.784 1.00 91.38 246 ASP A O 1
ATOM 2003 N N . PRO A 1 247 ? 5.278 -6.358 -12.142 1.00 91.81 247 PRO A N 1
ATOM 2004 C CA . PRO A 1 247 ? 3.907 -5.982 -12.409 1.00 91.81 247 PRO A CA 1
ATOM 2005 C C . PRO A 1 247 ? 3.654 -4.586 -11.826 1.00 91.81 247 PRO A C 1
ATOM 2007 O O . PRO A 1 247 ? 4.242 -4.181 -10.820 1.00 91.81 247 PRO A O 1
ATOM 2010 N N . GLU A 1 248 ? 2.773 -3.824 -12.458 1.00 91.06 248 GLU A N 1
ATOM 2011 C CA . GLU A 1 248 ? 2.516 -2.440 -12.091 1.00 91.06 248 GLU A CA 1
ATOM 2012 C C . GLU A 1 248 ? 1.032 -2.109 -12.179 1.00 91.06 248 GLU A C 1
ATOM 2014 O O . GLU A 1 248 ? 0.340 -2.496 -13.114 1.00 91.06 248 GLU A O 1
ATOM 2019 N N . VAL A 1 249 ? 0.560 -1.313 -11.225 1.00 90.56 249 VAL A N 1
ATOM 2020 C CA . VAL A 1 249 ? -0.785 -0.743 -11.245 1.00 90.56 249 VAL A CA 1
ATOM 2021 C C . VAL A 1 249 ? -0.709 0.613 -11.931 1.00 90.56 249 VAL A C 1
ATOM 2023 O O . VAL A 1 249 ? -0.008 1.506 -11.453 1.00 90.56 249 VAL A O 1
ATOM 2026 N N . SER A 1 250 ? -1.438 0.806 -13.032 1.00 86.12 250 SER A N 1
ATOM 2027 C CA . SER A 1 250 ? -1.291 1.996 -13.885 1.00 86.12 250 SER A CA 1
ATOM 2028 C C . SER A 1 250 ? -1.432 3.318 -13.129 1.00 86.12 250 SER A C 1
ATOM 2030 O O . SER A 1 250 ? -0.701 4.269 -13.393 1.00 86.12 250 SER A O 1
ATOM 2032 N N . GLU A 1 251 ? -2.374 3.418 -12.191 1.00 87.81 251 GLU A N 1
ATOM 2033 C CA . GLU A 1 251 ? -2.554 4.618 -11.377 1.00 87.81 251 GLU A CA 1
ATOM 2034 C C . GLU A 1 251 ? -1.421 4.812 -10.365 1.00 87.81 251 GLU A C 1
ATOM 2036 O O . GLU A 1 251 ? -1.068 5.952 -10.074 1.00 87.81 251 GLU A O 1
ATOM 2041 N N . TRP A 1 252 ? -0.843 3.727 -9.846 1.00 89.44 252 TRP A N 1
ATOM 2042 C CA . TRP A 1 252 ? 0.219 3.773 -8.843 1.00 89.44 252 TRP A CA 1
ATOM 2043 C C . TRP A 1 252 ? 1.581 4.080 -9.464 1.00 89.44 252 TRP A C 1
ATOM 2045 O O . TRP A 1 252 ? 2.312 4.918 -8.942 1.00 89.44 252 TRP A O 1
ATOM 2055 N N . GLY A 1 253 ? 1.878 3.502 -10.631 1.00 87.69 253 GLY A N 1
ATOM 2056 C CA . GLY A 1 253 ? 3.101 3.761 -11.396 1.00 87.69 253 GLY A CA 1
ATOM 2057 C C . GLY A 1 253 ? 3.235 5.197 -11.923 1.00 87.69 253 GLY A C 1
ATOM 2058 O O . GLY A 1 253 ? 4.314 5.574 -12.377 1.00 87.69 253 GLY A O 1
ATOM 2059 N N . LYS A 1 254 ? 2.163 6.002 -11.844 1.00 88.38 254 LYS A N 1
ATOM 2060 C CA . LYS A 1 254 ? 2.151 7.444 -12.157 1.00 88.38 254 LYS A CA 1
ATOM 2061 C C . LYS A 1 254 ? 2.545 8.335 -10.978 1.00 88.38 254 LYS A C 1
ATOM 2063 O O . LYS A 1 254 ? 2.710 9.535 -11.171 1.00 88.38 254 LYS A O 1
ATOM 2068 N N . SER A 1 255 ? 2.652 7.781 -9.773 1.00 91.25 255 SER A N 1
ATOM 2069 C CA . SER A 1 255 ? 3.070 8.508 -8.572 1.00 91.25 255 SER A CA 1
ATOM 2070 C C . SER A 1 255 ? 4.571 8.788 -8.605 1.00 91.25 255 SER A C 1
ATOM 2072 O O . SER A 1 255 ? 5.334 7.823 -8.607 1.00 91.25 255 SER A O 1
ATOM 2074 N N . PRO A 1 256 ? 5.029 10.051 -8.573 1.00 90.44 256 PRO A N 1
ATOM 2075 C CA . PRO A 1 256 ? 6.453 10.352 -8.437 1.00 90.44 256 PRO A CA 1
ATOM 2076 C C . PRO A 1 256 ? 7.092 9.687 -7.212 1.00 90.44 256 PRO A C 1
ATOM 2078 O O . PRO A 1 256 ? 8.186 9.143 -7.315 1.00 90.44 256 PRO A O 1
ATOM 2081 N N . PHE A 1 257 ? 6.399 9.663 -6.070 1.00 91.81 257 PHE A N 1
ATOM 2082 C CA . PHE A 1 257 ? 6.923 9.062 -4.849 1.00 91.81 257 PHE A CA 1
ATOM 2083 C C . PHE A 1 257 ? 6.997 7.533 -4.940 1.00 91.81 257 PHE A C 1
ATOM 2085 O O . PHE A 1 257 ? 8.003 6.927 -4.574 1.00 91.81 257 PHE A O 1
ATOM 2092 N N . TYR A 1 258 ? 5.938 6.870 -5.405 1.00 91.19 258 TYR A N 1
ATOM 2093 C CA . TYR A 1 258 ? 5.891 5.406 -5.378 1.00 91.19 258 TYR A CA 1
ATOM 2094 C C . TYR A 1 258 ? 6.550 4.742 -6.590 1.00 91.19 258 TYR A C 1
ATOM 2096 O O . TYR A 1 258 ? 7.074 3.640 -6.446 1.00 91.19 258 TYR A O 1
ATOM 2104 N N . ALA A 1 259 ? 6.588 5.391 -7.754 1.00 86.50 259 ALA A N 1
ATOM 2105 C CA . ALA A 1 259 ? 7.118 4.804 -8.986 1.00 86.50 259 ALA A CA 1
ATOM 2106 C C . ALA A 1 259 ? 8.631 4.514 -8.953 1.00 86.50 259 ALA A C 1
ATOM 2108 O O . ALA A 1 259 ? 9.125 3.740 -9.773 1.00 86.50 259 ALA A O 1
ATOM 2109 N N . GLU A 1 260 ? 9.367 5.123 -8.023 1.00 85.31 260 GLU A N 1
ATOM 2110 C CA . GLU A 1 260 ? 10.799 4.870 -7.806 1.00 85.31 260 GLU A CA 1
ATOM 2111 C C . GLU A 1 260 ? 11.077 3.567 -7.037 1.00 85.31 260 GLU A C 1
ATOM 2113 O O . GLU A 1 260 ? 12.226 3.144 -6.931 1.00 85.31 260 GLU A O 1
ATOM 2118 N N . ARG A 1 261 ? 10.040 2.923 -6.486 1.00 89.50 261 ARG A N 1
ATOM 2119 C CA . ARG A 1 261 ? 10.159 1.746 -5.617 1.00 89.50 261 ARG A CA 1
ATOM 2120 C C . ARG A 1 261 ? 9.633 0.491 -6.300 1.00 89.50 261 ARG A C 1
ATOM 2122 O O . ARG A 1 261 ? 8.668 0.533 -7.068 1.00 89.50 261 ARG A O 1
ATOM 2129 N N . LYS A 1 262 ? 10.221 -0.655 -5.957 1.00 89.50 262 LYS A N 1
ATOM 2130 C CA . LYS A 1 262 ? 9.759 -1.961 -6.453 1.00 89.50 262 LYS A CA 1
ATOM 2131 C C . LYS A 1 262 ? 8.328 -2.241 -6.016 1.00 89.50 262 LYS A C 1
ATOM 2133 O O . LYS A 1 262 ? 7.875 -1.723 -4.993 1.00 89.50 262 LYS A O 1
ATOM 2138 N N . PHE A 1 263 ? 7.593 -3.029 -6.793 1.00 91.50 263 PHE A N 1
ATOM 2139 C CA . PHE A 1 263 ? 6.185 -3.290 -6.486 1.00 91.50 263 PHE A CA 1
ATOM 2140 C C . PHE A 1 263 ? 6.010 -3.971 -5.117 1.00 91.50 263 PHE A C 1
ATOM 2142 O O . PHE A 1 263 ? 5.219 -3.518 -4.287 1.00 91.50 263 PHE A O 1
ATOM 2149 N N . ASP A 1 264 ? 6.823 -4.989 -4.823 1.00 91.81 264 ASP A N 1
ATOM 2150 C CA . ASP A 1 264 ? 6.798 -5.715 -3.546 1.00 91.81 264 ASP A CA 1
ATOM 2151 C C . ASP A 1 264 ? 7.145 -4.817 -2.344 1.00 91.81 264 ASP A C 1
ATOM 2153 O O . ASP A 1 264 ? 6.547 -4.929 -1.269 1.00 91.81 264 ASP A O 1
ATOM 2157 N N . GLU A 1 265 ? 8.093 -3.896 -2.529 1.00 93.38 265 GLU A N 1
ATOM 2158 C CA . GLU A 1 265 ? 8.493 -2.927 -1.514 1.00 93.38 265 GLU A CA 1
ATOM 2159 C C . GLU A 1 265 ? 7.319 -2.022 -1.149 1.00 93.38 265 GLU A C 1
ATOM 2161 O O . GLU A 1 265 ? 7.034 -1.820 0.033 1.00 93.38 265 GLU A O 1
ATOM 2166 N N . ARG A 1 266 ? 6.583 -1.541 -2.151 1.00 94.69 266 ARG A N 1
ATOM 2167 C CA . ARG A 1 266 ? 5.414 -0.691 -1.937 1.00 94.69 266 ARG A CA 1
ATOM 2168 C C . ARG A 1 266 ? 4.298 -1.414 -1.180 1.00 94.69 266 ARG A C 1
ATOM 2170 O O . ARG A 1 266 ? 3.734 -0.846 -0.241 1.00 94.69 266 ARG A O 1
ATOM 2177 N N . LEU A 1 267 ? 4.019 -2.677 -1.521 1.00 96.06 267 LEU A N 1
ATOM 2178 C CA . LEU A 1 267 ? 3.075 -3.512 -0.766 1.00 96.06 267 LEU A CA 1
ATOM 2179 C C . LEU A 1 267 ? 3.515 -3.654 0.700 1.00 96.06 267 LEU A C 1
ATOM 2181 O O . LEU A 1 267 ? 2.719 -3.474 1.626 1.00 96.06 267 LEU A O 1
ATOM 2185 N N . ARG A 1 268 ? 4.803 -3.941 0.926 1.00 96.88 268 ARG A N 1
ATOM 2186 C CA . ARG A 1 268 ? 5.380 -4.078 2.270 1.00 96.88 268 ARG A CA 1
ATOM 2187 C C . ARG A 1 268 ? 5.249 -2.785 3.072 1.00 96.88 268 ARG A C 1
ATOM 2189 O O . ARG A 1 268 ? 4.828 -2.843 4.225 1.00 96.88 268 ARG A O 1
ATOM 2196 N N . MET A 1 269 ? 5.552 -1.636 2.469 1.00 96.94 269 MET A N 1
ATOM 2197 C CA . MET A 1 269 ? 5.424 -0.327 3.115 1.00 96.94 269 MET A CA 1
ATOM 2198 C C . MET A 1 269 ? 4.003 -0.085 3.628 1.00 96.94 269 MET A C 1
ATOM 2200 O O . MET A 1 269 ? 3.830 0.297 4.781 1.00 96.94 269 MET A O 1
ATOM 2204 N N . PHE A 1 270 ? 2.979 -0.352 2.813 1.00 97.88 270 PHE A N 1
ATOM 2205 C CA . PHE A 1 270 ? 1.586 -0.110 3.205 1.00 97.88 270 PHE A CA 1
ATOM 2206 C C . PHE A 1 270 ? 1.168 -1.003 4.373 1.00 97.88 270 PHE A C 1
ATOM 2208 O O . PHE A 1 270 ? 0.541 -0.524 5.316 1.00 97.88 270 PHE A O 1
ATOM 2215 N N . MET A 1 271 ? 1.559 -2.281 4.351 1.00 98.25 271 MET A N 1
ATOM 2216 C CA . MET A 1 271 ? 1.319 -3.194 5.472 1.00 98.25 271 MET A CA 1
ATOM 2217 C C . MET A 1 271 ? 2.015 -2.718 6.754 1.00 98.25 271 MET A C 1
ATOM 2219 O O . MET A 1 271 ? 1.393 -2.718 7.813 1.00 98.25 271 MET A O 1
ATOM 2223 N N . VAL A 1 272 ? 3.273 -2.272 6.663 1.00 97.50 272 VAL A N 1
ATOM 2224 C CA . VAL A 1 272 ? 4.035 -1.744 7.808 1.00 97.50 272 VAL A CA 1
ATOM 2225 C C . VAL A 1 272 ? 3.385 -0.484 8.376 1.00 97.50 272 VAL A C 1
ATOM 2227 O O . VAL A 1 272 ? 3.234 -0.379 9.589 1.00 97.50 272 VAL A O 1
ATOM 2230 N N . PHE A 1 273 ? 2.950 0.451 7.530 1.00 97.19 273 PHE A N 1
ATOM 2231 C CA . PHE A 1 273 ? 2.299 1.679 7.991 1.00 97.19 273 PHE A CA 1
ATOM 2232 C C . PHE A 1 273 ? 0.945 1.407 8.652 1.00 97.19 273 PHE A C 1
ATOM 2234 O O . PHE A 1 273 ? 0.655 1.976 9.701 1.00 97.19 273 PHE A O 1
ATOM 2241 N N . VAL A 1 274 ? 0.147 0.482 8.110 1.00 98.25 274 VAL A N 1
ATOM 2242 C CA . VAL A 1 274 ? -1.108 0.060 8.752 1.00 98.25 274 VAL A CA 1
ATOM 2243 C C . VAL A 1 274 ? -0.840 -0.665 10.077 1.00 98.25 274 VAL A C 1
ATOM 2245 O O . VAL A 1 274 ? -1.565 -0.438 11.041 1.00 98.25 274 VAL A O 1
ATOM 2248 N N . LEU A 1 275 ? 0.204 -1.494 10.179 1.00 97.88 275 LEU A N 1
ATOM 2249 C CA . LEU A 1 275 ? 0.600 -2.108 11.456 1.00 97.88 275 LEU A CA 1
ATOM 2250 C C . LEU A 1 275 ? 1.034 -1.066 12.487 1.00 97.88 275 LEU A C 1
ATOM 2252 O O . LEU A 1 275 ? 0.625 -1.167 13.639 1.00 97.88 275 LEU A O 1
ATOM 2256 N N . ALA A 1 276 ? 1.793 -0.049 12.075 1.00 96.62 276 ALA A N 1
ATOM 2257 C CA . ALA A 1 276 ? 2.200 1.045 12.950 1.00 96.62 276 ALA A CA 1
ATOM 2258 C C . ALA A 1 276 ? 0.995 1.847 13.471 1.00 96.62 276 ALA A C 1
ATOM 2260 O O . ALA A 1 276 ? 0.962 2.202 14.650 1.00 96.62 276 ALA A O 1
ATOM 2261 N N . GLU A 1 277 ? -0.033 2.076 12.643 1.00 97.25 277 GLU A N 1
ATOM 2262 C CA . GLU A 1 277 ? -1.314 2.617 13.118 1.00 97.25 277 GLU A CA 1
ATOM 2263 C C . GLU A 1 277 ? -1.946 1.687 14.155 1.00 97.25 277 GLU A C 1
ATOM 2265 O O . GLU A 1 277 ? -2.276 2.131 15.251 1.00 97.25 277 GLU A O 1
ATOM 2270 N N . ILE A 1 278 ? -2.077 0.388 13.857 1.00 97.81 278 ILE A N 1
ATOM 2271 C CA . ILE A 1 278 ? -2.662 -0.576 14.801 1.00 97.81 278 ILE A CA 1
ATOM 2272 C C . ILE A 1 278 ? -1.915 -0.542 16.140 1.00 97.81 278 ILE A C 1
ATOM 2274 O O . ILE A 1 278 ? -2.559 -0.458 17.181 1.00 97.81 278 ILE A O 1
ATOM 2278 N N . ASP A 1 279 ? -0.581 -0.560 16.123 1.00 97.06 279 ASP A N 1
ATOM 2279 C CA . ASP A 1 279 ? 0.261 -0.512 17.321 1.00 97.06 279 ASP A CA 1
ATOM 2280 C C . ASP A 1 279 ? 0.052 0.768 18.127 1.00 97.06 279 ASP A C 1
ATOM 2282 O O . ASP A 1 279 ? -0.046 0.733 19.355 1.00 97.06 279 ASP A O 1
ATOM 2286 N N . THR A 1 280 ? -0.059 1.896 17.433 1.00 96.69 280 THR A N 1
ATOM 2287 C CA . THR A 1 280 ? -0.261 3.205 18.050 1.00 96.69 280 THR A CA 1
ATOM 2288 C C . THR A 1 280 ? -1.550 3.223 18.872 1.00 96.69 280 THR A C 1
ATOM 2290 O O . THR A 1 280 ? -1.517 3.576 20.052 1.00 96.69 280 THR A O 1
ATOM 2293 N N . TYR A 1 281 ? -2.675 2.782 18.300 1.00 96.94 281 TYR A N 1
ATOM 2294 C CA . TYR A 1 281 ? -3.962 2.765 19.008 1.00 96.94 281 TYR A CA 1
ATOM 2295 C C . TYR A 1 281 ? -4.085 1.609 20.002 1.00 96.94 281 TYR A C 1
ATOM 2297 O O . TYR A 1 281 ? -4.710 1.780 21.051 1.00 96.94 281 TYR A O 1
ATOM 2305 N N . ASP A 1 282 ? -3.480 0.455 19.713 1.00 96.56 282 ASP A N 1
ATOM 2306 C CA . ASP A 1 282 ? -3.435 -0.679 20.633 1.00 96.56 282 ASP A CA 1
ATOM 2307 C C . ASP A 1 282 ? -2.698 -0.295 21.919 1.00 96.56 282 ASP A C 1
ATOM 2309 O O . ASP A 1 282 ? -3.262 -0.403 23.008 1.00 96.56 282 ASP A O 1
ATOM 2313 N N . TYR A 1 283 ? -1.485 0.258 21.815 1.00 96.12 283 TYR A N 1
ATOM 2314 C CA . TYR A 1 283 ? -0.749 0.713 22.994 1.00 96.12 283 TYR A CA 1
ATOM 2315 C C . TYR A 1 283 ? -1.471 1.845 23.730 1.00 96.12 283 TYR A C 1
ATOM 2317 O O . TYR A 1 283 ? -1.519 1.848 24.963 1.00 96.12 283 TYR A O 1
ATOM 2325 N N . ASP A 1 284 ? -2.056 2.792 22.994 1.00 95.38 284 ASP A N 1
ATOM 2326 C CA . ASP A 1 284 ? -2.807 3.897 23.584 1.00 95.38 284 ASP A CA 1
ATOM 2327 C C . ASP A 1 284 ? -3.968 3.389 24.451 1.00 95.38 284 ASP A C 1
ATOM 2329 O O . ASP A 1 284 ? -4.081 3.746 25.625 1.00 95.38 284 ASP A O 1
ATOM 2333 N N . CYS A 1 285 ? -4.778 2.481 23.902 1.00 94.69 285 CYS A N 1
ATOM 2334 C CA . CYS A 1 285 ? -5.982 1.980 24.556 1.00 94.69 285 CYS A CA 1
ATOM 2335 C C . CYS A 1 285 ? -5.697 0.930 25.638 1.00 94.69 285 CYS A C 1
ATOM 2337 O O . CYS A 1 285 ? -6.396 0.898 26.651 1.00 94.69 285 CYS A O 1
ATOM 2339 N N . THR A 1 286 ? -4.712 0.051 25.423 1.00 93.19 286 THR A N 1
ATOM 2340 C CA . THR A 1 286 ? -4.549 -1.182 26.216 1.00 93.19 286 THR A CA 1
ATOM 2341 C C . THR A 1 286 ? -3.239 -1.252 26.993 1.00 93.19 286 THR A C 1
ATOM 2343 O O . THR A 1 286 ? -3.171 -1.942 28.007 1.00 93.19 286 THR A O 1
ATOM 2346 N N . GLY A 1 287 ? -2.195 -0.545 26.551 1.00 93.12 287 GLY A N 1
ATOM 2347 C CA . GLY A 1 287 ? -0.844 -0.702 27.096 1.00 93.12 287 GLY A CA 1
ATOM 2348 C C . GLY A 1 287 ? -0.128 -1.972 26.658 1.00 93.12 287 GLY A C 1
ATOM 2349 O O . GLY A 1 287 ? 0.824 -2.387 27.316 1.00 93.12 287 GLY A O 1
ATOM 2350 N N . ASN A 1 288 ? -0.565 -2.597 25.561 1.00 92.88 288 ASN A N 1
ATOM 2351 C CA . ASN A 1 288 ? 0.056 -3.801 25.020 1.00 92.88 288 ASN A CA 1
ATOM 2352 C C . ASN A 1 288 ? 1.565 -3.609 24.756 1.00 92.88 288 ASN A C 1
ATOM 2354 O O . ASN A 1 288 ? 1.973 -2.882 23.850 1.00 92.88 288 ASN A O 1
ATOM 2358 N N . LEU A 1 289 ? 2.403 -4.322 25.510 1.00 92.00 289 LEU A N 1
ATOM 2359 C CA . LEU A 1 289 ? 3.864 -4.233 25.418 1.00 92.00 289 LEU A CA 1
ATOM 2360 C C . LEU A 1 289 ? 4.431 -4.692 24.068 1.00 92.00 289 LEU A C 1
ATOM 2362 O O . LEU A 1 289 ? 5.548 -4.314 23.720 1.00 92.00 289 LEU A O 1
ATOM 2366 N N . GLU A 1 290 ? 3.695 -5.498 23.304 1.00 90.94 290 GLU A N 1
ATOM 2367 C CA . GLU A 1 290 ? 4.091 -5.841 21.938 1.00 90.94 290 GLU A CA 1
ATOM 2368 C C . GLU A 1 290 ? 3.984 -4.614 21.027 1.00 90.94 290 GLU A C 1
ATOM 2370 O O . GLU A 1 290 ? 4.956 -4.252 20.366 1.00 90.94 290 GLU A O 1
ATOM 2375 N N . ALA A 1 291 ? 2.848 -3.913 21.092 1.00 92.88 291 ALA A N 1
ATOM 2376 C CA . ALA A 1 291 ? 2.596 -2.696 20.331 1.00 92.88 291 ALA A CA 1
ATOM 2377 C C . ALA A 1 291 ? 3.587 -1.576 20.687 1.00 92.88 291 ALA A C 1
ATOM 2379 O O . ALA A 1 291 ? 4.066 -0.868 19.806 1.00 92.88 291 ALA A O 1
ATOM 2380 N N . ARG A 1 292 ? 3.985 -1.469 21.965 1.00 92.81 292 ARG A N 1
ATOM 2381 C CA . ARG A 1 292 ? 4.971 -0.489 22.465 1.00 92.81 292 ARG A CA 1
ATOM 2382 C C . ARG A 1 292 ? 6.272 -0.443 21.659 1.00 92.81 292 ARG A C 1
ATOM 2384 O O . ARG A 1 292 ? 6.912 0.609 21.616 1.00 92.81 292 ARG A O 1
ATOM 2391 N N . ARG A 1 293 ? 6.692 -1.563 21.062 1.00 91.81 293 ARG A N 1
ATOM 2392 C CA . ARG A 1 293 ? 7.960 -1.675 20.319 1.00 91.81 293 ARG A CA 1
ATOM 2393 C C . ARG A 1 293 ? 8.013 -0.771 19.087 1.00 91.81 293 ARG A C 1
ATOM 2395 O O . ARG A 1 293 ? 9.105 -0.391 18.681 1.00 91.81 293 ARG A O 1
ATOM 2402 N N . SER A 1 294 ? 6.857 -0.400 18.546 1.00 89.19 294 SER A N 1
ATOM 2403 C CA . SER A 1 294 ? 6.733 0.455 17.362 1.00 89.19 294 SER A CA 1
ATOM 2404 C C . SER A 1 294 ? 6.644 1.951 17.697 1.00 89.19 294 SER A C 1
ATOM 2406 O O . SER A 1 294 ? 6.537 2.774 16.792 1.00 89.19 294 SER A O 1
ATOM 2408 N N . LEU A 1 295 ? 6.662 2.322 18.985 1.00 92.12 295 LEU A N 1
ATOM 2409 C CA . LEU A 1 295 ? 6.449 3.695 19.456 1.00 92.12 295 LEU A CA 1
ATOM 2410 C C . LEU A 1 295 ? 7.742 4.319 19.995 1.00 92.12 295 LEU A C 1
ATOM 2412 O O . LEU A 1 295 ? 8.576 3.649 20.614 1.00 92.12 295 LEU A O 1
ATOM 2416 N N . THR A 1 296 ? 7.859 5.639 19.845 1.00 94.00 296 THR A N 1
ATOM 2417 C CA . THR A 1 296 ? 8.900 6.426 20.519 1.00 94.00 296 THR A CA 1
ATOM 2418 C C . THR A 1 296 ? 8.672 6.448 22.033 1.00 94.00 296 THR A C 1
ATOM 2420 O O . THR A 1 296 ? 7.549 6.283 22.516 1.00 94.00 296 THR A O 1
ATOM 2423 N N . GLU A 1 297 ? 9.742 6.657 22.806 1.00 94.44 297 GLU A N 1
ATOM 2424 C CA . GLU A 1 297 ? 9.647 6.741 24.271 1.00 94.44 297 GLU A CA 1
ATOM 2425 C C . GLU A 1 297 ? 8.746 7.888 24.730 1.00 94.44 297 GLU A C 1
ATOM 2427 O O . GLU A 1 297 ? 7.900 7.698 25.601 1.00 94.44 297 GLU A O 1
ATOM 2432 N N . GLU A 1 298 ? 8.884 9.050 24.091 1.00 94.31 298 GLU A N 1
ATOM 2433 C CA . GLU A 1 298 ? 8.080 10.234 24.378 1.00 94.31 298 GLU A CA 1
ATOM 2434 C C . GLU A 1 298 ? 6.586 9.968 24.160 1.00 94.31 298 GLU A C 1
ATOM 2436 O O . GLU A 1 298 ? 5.769 10.217 25.047 1.00 94.31 298 GLU A O 1
ATOM 2441 N N . PHE A 1 299 ? 6.219 9.407 23.004 1.00 92.88 299 PHE A N 1
ATOM 2442 C CA . PHE A 1 299 ? 4.818 9.135 22.704 1.00 92.88 299 PHE A CA 1
ATOM 2443 C C . PHE A 1 299 ? 4.240 8.067 23.640 1.00 92.88 299 PHE A C 1
ATOM 2445 O O . PHE A 1 299 ? 3.098 8.189 24.089 1.00 92.88 299 PHE A O 1
ATOM 2452 N N . ALA A 1 300 ? 5.026 7.048 23.997 1.00 94.38 300 ALA A N 1
ATOM 2453 C CA . ALA A 1 300 ? 4.599 6.032 24.948 1.00 94.38 300 ALA A CA 1
ATOM 2454 C C . ALA A 1 300 ? 4.323 6.608 26.346 1.00 94.38 300 ALA A C 1
ATOM 2456 O O . ALA A 1 300 ? 3.284 6.296 26.925 1.00 94.38 300 ALA A O 1
ATOM 2457 N N . ALA A 1 301 ? 5.182 7.501 26.848 1.00 93.81 301 ALA A N 1
ATOM 2458 C CA . ALA A 1 301 ? 4.963 8.176 28.127 1.00 93.81 301 ALA A CA 1
ATOM 2459 C C . ALA A 1 301 ? 3.653 8.986 28.127 1.00 93.81 301 ALA A C 1
ATOM 2461 O O . ALA A 1 301 ? 2.871 8.903 29.075 1.00 93.81 301 ALA A O 1
ATOM 2462 N N . GLN A 1 302 ? 3.361 9.692 27.027 1.00 92.88 302 GLN A N 1
ATOM 2463 C CA . GLN A 1 302 ? 2.086 10.398 26.857 1.00 92.88 302 GLN A CA 1
ATOM 2464 C C . GLN A 1 302 ? 0.884 9.434 26.843 1.00 92.88 302 GLN A C 1
ATOM 2466 O O . GLN A 1 302 ? -0.184 9.790 27.343 1.00 92.88 302 GLN A O 1
ATOM 2471 N N . CYS A 1 303 ? 1.024 8.228 26.271 1.00 93.31 303 CYS A N 1
ATOM 2472 C CA . CYS A 1 303 ? -0.018 7.191 26.314 1.00 93.31 303 CYS A CA 1
ATOM 2473 C C . CYS A 1 303 ? -0.266 6.708 27.747 1.00 93.31 303 CYS A C 1
ATOM 2475 O O . CYS A 1 303 ? -1.413 6.595 28.176 1.00 93.31 303 CYS A O 1
ATOM 2477 N N . ASP A 1 304 ? 0.799 6.428 28.495 1.00 92.88 304 ASP A N 1
ATOM 2478 C CA . ASP A 1 304 ? 0.695 5.895 29.853 1.00 92.88 304 ASP A CA 1
ATOM 2479 C C . ASP A 1 304 ? 0.048 6.906 30.814 1.00 92.88 304 ASP A C 1
ATOM 2481 O O . ASP A 1 304 ? -0.809 6.530 31.618 1.00 92.88 304 ASP A O 1
ATOM 2485 N N . GLU A 1 305 ? 0.366 8.199 30.675 1.00 92.00 305 GLU A N 1
ATOM 2486 C CA . GLU A 1 305 ? -0.250 9.265 31.474 1.00 92.00 305 GLU A CA 1
ATOM 2487 C C . GLU A 1 305 ? -1.773 9.342 31.268 1.00 92.00 305 GLU A C 1
ATOM 2489 O O . GLU A 1 305 ? -2.540 9.497 32.227 1.00 92.00 305 GLU A O 1
ATOM 2494 N N . ARG A 1 306 ? -2.233 9.219 30.018 1.00 90.75 306 ARG A N 1
ATOM 2495 C CA . ARG A 1 306 ? -3.651 9.394 29.670 1.00 90.75 306 ARG A CA 1
ATOM 2496 C C . ARG A 1 306 ? -4.487 8.124 29.835 1.00 90.75 306 ARG A C 1
ATOM 2498 O O . ARG A 1 306 ? -5.673 8.229 30.159 1.00 90.75 306 ARG A O 1
ATOM 2505 N N . ARG A 1 307 ? -3.900 6.929 29.673 1.00 89.56 307 ARG A N 1
ATOM 2506 C CA . ARG A 1 307 ? -4.640 5.653 29.592 1.00 89.56 307 ARG A CA 1
ATOM 2507 C C . ARG A 1 307 ? -5.541 5.400 30.794 1.00 89.56 307 ARG A C 1
ATOM 2509 O O . ARG A 1 307 ? -6.722 5.120 30.614 1.00 89.56 307 ARG A O 1
ATOM 2516 N N . SER A 1 308 ? -5.005 5.575 32.003 1.00 77.56 308 SER A N 1
ATOM 2517 C CA . SER A 1 308 ? -5.731 5.330 33.262 1.00 77.56 308 SER A CA 1
ATOM 2518 C C . SER A 1 308 ? -6.952 6.237 33.470 1.00 77.56 308 SER A C 1
ATOM 2520 O O . SER A 1 308 ? -7.845 5.899 34.245 1.00 77.56 308 SER A O 1
ATOM 2522 N N . ARG A 1 309 ? -7.004 7.386 32.783 1.00 84.44 309 ARG A N 1
ATOM 2523 C CA . ARG A 1 309 ? -8.078 8.382 32.909 1.00 84.44 309 ARG A CA 1
ATOM 2524 C C . ARG A 1 309 ? -9.149 8.235 31.831 1.00 84.44 309 ARG A C 1
ATOM 2526 O O . ARG A 1 309 ? -10.298 8.601 32.069 1.00 84.44 309 ARG A O 1
ATOM 2533 N N . ILE A 1 310 ? -8.765 7.753 30.649 1.00 87.88 310 ILE A N 1
ATOM 2534 C CA . ILE A 1 310 ? -9.594 7.819 29.442 1.00 87.88 310 ILE A CA 1
ATOM 2535 C C . ILE A 1 310 ? -10.210 6.464 29.094 1.00 87.88 310 ILE A C 1
ATOM 2537 O O . ILE A 1 310 ? -11.413 6.392 28.834 1.00 87.88 310 ILE A O 1
ATOM 2541 N N . PHE A 1 311 ? -9.411 5.398 29.070 1.00 89.25 311 PHE A N 1
ATOM 2542 C CA . PHE A 1 311 ? -9.847 4.113 28.527 1.00 89.25 311 PHE A CA 1
ATOM 2543 C C . PHE A 1 311 ? -10.361 3.182 29.619 1.00 89.25 311 PHE A C 1
ATOM 2545 O O . PHE A 1 311 ? -9.894 3.186 30.757 1.00 89.25 311 PHE A O 1
ATOM 2552 N N . LYS A 1 312 ? -11.357 2.375 29.258 1.00 86.19 312 LYS A N 1
ATOM 2553 C CA . LYS A 1 312 ? -12.011 1.410 30.143 1.00 86.19 312 LYS A CA 1
ATOM 2554 C C . LYS A 1 312 ? -12.015 0.046 29.477 1.00 86.19 312 LYS A C 1
ATOM 2556 O O . LYS A 1 312 ? -12.116 -0.045 28.256 1.00 86.19 312 LYS A O 1
ATOM 2561 N N . THR A 1 313 ? -11.986 -1.015 30.276 1.00 86.62 313 THR A N 1
ATOM 2562 C CA . THR A 1 313 ? -12.187 -2.374 29.769 1.00 86.62 313 THR A CA 1
ATOM 2563 C C . THR A 1 313 ? -13.600 -2.494 29.181 1.00 86.62 313 THR A C 1
ATOM 2565 O O . THR A 1 313 ? -14.573 -2.286 29.914 1.00 86.62 313 THR A O 1
ATOM 2568 N N . PRO A 1 314 ? -13.751 -2.807 27.881 1.00 87.88 314 PRO A N 1
ATOM 2569 C CA . PRO A 1 314 ? -15.060 -2.913 27.251 1.00 87.88 314 PRO A CA 1
ATOM 2570 C C . PRO A 1 314 ? -15.851 -4.088 27.815 1.00 87.88 314 PRO A C 1
ATOM 2572 O O . PRO A 1 314 ? -15.319 -5.186 27.976 1.00 87.88 314 PRO A O 1
ATOM 2575 N N . THR A 1 315 ? -17.138 -3.872 28.082 1.00 84.06 315 THR A N 1
ATOM 2576 C CA . THR A 1 315 ? -18.035 -4.913 28.602 1.00 84.06 315 THR A CA 1
ATOM 2577 C C . THR A 1 315 ? -19.113 -5.271 27.574 1.00 84.06 315 THR A C 1
ATOM 2579 O O . THR A 1 315 ? -19.733 -4.362 27.009 1.00 84.06 315 THR A O 1
ATOM 2582 N N . PRO A 1 316 ? -19.338 -6.572 27.290 1.00 80.62 316 PRO A N 1
ATOM 2583 C CA . PRO A 1 316 ? -20.432 -7.003 26.425 1.00 80.62 316 PRO A CA 1
ATOM 2584 C C . PRO A 1 316 ? -21.792 -6.791 27.107 1.00 80.62 316 PRO A C 1
ATOM 2586 O O . PRO A 1 316 ? -21.858 -6.788 28.342 1.00 80.62 316 PRO A O 1
ATOM 2589 N N . PRO A 1 317 ? -22.899 -6.653 26.348 1.00 76.75 317 PRO A N 1
ATOM 2590 C CA . PRO A 1 317 ? -24.227 -6.623 26.932 1.00 76.75 317 PRO A CA 1
ATOM 2591 C C . PRO A 1 317 ? -24.491 -7.914 27.704 1.00 76.75 317 PRO A C 1
ATOM 2593 O O . PRO A 1 317 ? -24.007 -8.996 27.351 1.00 76.75 317 PRO A O 1
ATOM 2596 N N . ALA A 1 318 ? -25.308 -7.802 28.749 1.00 77.69 318 ALA A N 1
ATOM 2597 C CA . ALA A 1 318 ? -25.817 -8.974 29.438 1.00 77.69 318 ALA A CA 1
ATOM 2598 C C . ALA A 1 318 ? -26.520 -9.894 28.428 1.00 77.69 318 ALA A C 1
ATOM 2600 O O . ALA A 1 318 ? -27.276 -9.439 27.568 1.00 77.69 318 ALA A O 1
ATOM 2601 N N . ARG A 1 319 ? -26.261 -11.201 28.530 1.00 81.38 319 ARG A N 1
ATOM 2602 C CA . ARG A 1 319 ? -26.927 -12.205 27.698 1.00 81.38 319 ARG A CA 1
ATOM 2603 C C . ARG A 1 319 ? -28.443 -12.069 27.875 1.00 81.38 319 ARG A C 1
ATOM 2605 O O . ARG A 1 319 ? -28.932 -12.149 29.000 1.00 81.38 319 ARG A O 1
ATOM 2612 N N . ASN A 1 320 ? -29.175 -11.931 26.769 1.00 81.75 320 ASN A N 1
ATOM 2613 C CA . ASN A 1 320 ? -30.636 -11.980 26.795 1.00 81.75 320 ASN A CA 1
ATOM 2614 C C . ASN A 1 320 ? -31.111 -13.306 27.399 1.00 81.75 320 ASN A C 1
ATOM 2616 O O . ASN A 1 320 ? -30.505 -14.358 27.162 1.00 81.75 320 ASN A O 1
ATOM 2620 N N . ALA A 1 321 ? -32.208 -13.262 28.156 1.00 87.19 321 ALA A N 1
ATOM 2621 C CA . ALA A 1 321 ? -32.837 -14.479 28.649 1.00 87.19 321 ALA A CA 1
ATOM 2622 C C . ALA A 1 321 ? -33.109 -15.421 27.460 1.00 87.19 321 ALA A C 1
ATOM 2624 O O . ALA A 1 321 ? -33.645 -14.970 26.442 1.00 87.19 321 ALA A O 1
ATOM 2625 N N . PRO A 1 322 ? -32.696 -16.698 27.535 1.00 89.19 322 PRO A N 1
ATOM 2626 C CA . PRO A 1 322 ? -32.923 -17.624 26.439 1.00 89.19 322 PRO A CA 1
ATOM 2627 C C . PRO A 1 322 ? -34.426 -17.777 26.196 1.00 89.19 322 PRO A C 1
ATOM 2629 O O . PRO A 1 322 ? -35.202 -17.952 27.136 1.00 89.19 322 PRO A O 1
ATOM 2632 N N . HIS A 1 323 ? -34.826 -17.726 24.927 1.00 90.25 323 HIS A N 1
ATOM 2633 C CA . HIS A 1 323 ? -36.162 -18.131 24.522 1.00 90.25 323 HIS A CA 1
ATOM 2634 C C . HIS A 1 323 ? -36.192 -19.658 24.422 1.00 90.25 323 HIS A C 1
ATOM 2636 O O . HIS A 1 323 ? -35.458 -20.242 23.625 1.00 90.25 323 HIS A O 1
ATOM 2642 N N . TRP A 1 324 ? -37.003 -20.300 25.260 1.00 90.19 324 TRP A N 1
ATOM 2643 C CA . TRP A 1 324 ? -37.165 -21.751 25.264 1.00 90.19 324 TRP A CA 1
ATOM 2644 C C . TRP A 1 324 ? -38.319 -22.145 24.347 1.00 90.19 324 TRP A C 1
ATOM 2646 O O . TRP A 1 324 ? -39.441 -21.675 24.530 1.00 90.19 324 TRP A O 1
ATOM 2656 N N . THR A 1 325 ? -38.057 -23.035 23.396 1.00 89.44 325 THR A N 1
ATOM 2657 C CA . THR A 1 325 ? -39.082 -23.650 22.549 1.00 89.44 325 THR A CA 1
ATOM 2658 C C . THR A 1 325 ? -39.324 -25.099 22.990 1.00 89.44 325 THR A C 1
ATOM 2660 O O . THR A 1 325 ? -38.372 -25.787 23.373 1.00 89.44 325 THR A O 1
ATOM 2663 N N . PRO A 1 326 ? -40.578 -25.594 22.982 1.00 87.00 326 PRO A N 1
ATOM 2664 C CA . PRO A 1 326 ? -40.857 -26.994 23.285 1.00 87.00 326 PRO A CA 1
ATOM 2665 C C . PRO A 1 326 ? -40.134 -27.923 22.305 1.00 87.00 326 PRO A C 1
ATOM 2667 O O . PRO A 1 326 ? -40.265 -27.775 21.092 1.00 87.00 326 PRO A O 1
ATOM 2670 N N . ALA A 1 327 ? -39.398 -28.902 22.829 1.00 84.69 327 ALA A N 1
ATOM 2671 C CA . ALA A 1 327 ? -38.746 -29.923 22.018 1.00 84.69 327 ALA A CA 1
ATOM 2672 C C . ALA A 1 327 ? -39.626 -31.178 21.939 1.00 84.69 327 ALA A C 1
ATOM 2674 O O . ALA A 1 327 ? -39.956 -31.776 22.965 1.00 84.69 327 ALA A O 1
ATOM 2675 N N . MET A 1 328 ? -39.970 -31.617 20.724 1.00 84.19 328 MET A N 1
ATOM 2676 C CA . MET A 1 328 ? -40.475 -32.975 20.511 1.00 84.19 328 MET A CA 1
ATOM 2677 C C . MET A 1 328 ? -39.290 -33.935 20.491 1.00 84.19 328 MET A C 1
ATOM 2679 O O . MET A 1 328 ? -38.580 -34.061 19.496 1.00 84.19 328 MET A O 1
ATOM 2683 N N . LEU A 1 329 ? -39.055 -34.588 21.626 1.00 79.81 329 LEU A N 1
ATOM 2684 C CA . LEU A 1 329 ? -37.967 -35.544 21.755 1.00 79.81 329 LEU A CA 1
ATOM 2685 C C . LEU A 1 329 ? -38.352 -36.876 21.116 1.00 79.81 329 LEU A C 1
ATOM 2687 O O . LEU A 1 329 ? -39.362 -37.498 21.449 1.00 79.81 329 LEU A O 1
ATOM 2691 N N . LEU A 1 330 ? -37.484 -37.346 20.232 1.00 77.50 330 LEU A N 1
ATOM 2692 C CA . LEU A 1 330 ? -37.467 -38.729 19.799 1.00 77.50 330 LEU A CA 1
ATOM 2693 C C . LEU A 1 330 ? -37.197 -39.651 21.007 1.00 77.50 330 LEU A C 1
ATOM 2695 O O . LEU A 1 330 ? -36.396 -39.318 21.881 1.00 77.50 330 LEU A O 1
ATOM 2699 N N . LYS A 1 331 ? -37.844 -40.829 21.064 1.00 82.44 331 LYS A N 1
ATOM 2700 C CA . LYS A 1 331 ? -37.582 -41.815 22.133 1.00 82.44 331 LYS A CA 1
ATOM 2701 C C . LYS A 1 331 ? -36.087 -42.146 22.193 1.00 82.44 331 LYS A C 1
ATOM 2703 O O . LYS A 1 331 ? -35.487 -42.481 21.170 1.00 82.44 331 LYS A O 1
ATOM 2708 N N . SER A 1 332 ? -35.512 -42.063 23.389 1.00 79.81 332 SER A N 1
ATOM 2709 C CA . SER A 1 332 ? -34.122 -42.445 23.635 1.00 79.81 332 SER A CA 1
ATOM 2710 C C . SER A 1 332 ? -33.951 -43.959 23.484 1.00 79.81 332 SER A C 1
ATOM 2712 O O . SER A 1 332 ? -34.791 -44.733 23.947 1.00 79.81 332 SER A O 1
ATOM 2714 N N . SER A 1 333 ? -32.870 -44.379 22.833 1.00 84.69 333 SER A N 1
ATOM 2715 C CA . SER A 1 333 ? -32.447 -45.775 22.715 1.00 84.69 333 SER A CA 1
ATOM 2716 C C . SER A 1 333 ? -30.933 -45.856 22.905 1.00 84.69 333 SER A C 1
ATOM 2718 O O . SER A 1 333 ? -30.221 -44.871 22.701 1.00 84.69 333 SER A O 1
ATOM 2720 N N . ARG A 1 334 ? -30.427 -47.038 23.280 1.00 84.62 334 ARG A N 1
ATOM 2721 C CA . ARG A 1 334 ? -28.983 -47.282 23.404 1.00 84.62 334 ARG A CA 1
ATOM 2722 C C . ARG A 1 334 ? -28.253 -46.958 22.093 1.00 84.62 334 ARG A C 1
ATOM 2724 O O . ARG A 1 334 ? -27.257 -46.251 22.125 1.00 84.62 334 ARG A O 1
ATOM 2731 N N . ALA A 1 335 ? -28.806 -47.392 20.962 1.00 79.62 335 ALA A N 1
ATOM 2732 C CA . ALA A 1 335 ? -28.265 -47.114 19.634 1.00 79.62 335 ALA A CA 1
ATOM 2733 C C . ALA A 1 335 ? -28.195 -45.604 19.327 1.00 79.62 335 ALA A C 1
ATOM 2735 O O . ALA A 1 335 ? -27.160 -45.123 18.881 1.00 79.62 335 ALA A O 1
ATOM 2736 N N . ARG A 1 336 ? -29.237 -44.815 19.644 1.00 77.00 336 ARG A N 1
ATOM 2737 C CA . ARG A 1 336 ? -29.214 -43.344 19.462 1.00 77.00 336 ARG A CA 1
ATOM 2738 C C . ARG A 1 336 ? -28.223 -42.642 20.372 1.00 77.00 336 ARG A C 1
ATOM 2740 O O . ARG A 1 336 ? -27.583 -41.687 19.953 1.00 77.00 336 ARG A O 1
ATOM 2747 N N . TYR A 1 337 ? -28.095 -43.115 21.606 1.00 81.56 337 TYR A N 1
ATOM 2748 C CA . TYR A 1 337 ? -27.113 -42.586 22.545 1.00 81.56 337 TYR A CA 1
ATOM 2749 C C . TYR A 1 337 ? -25.675 -42.805 22.050 1.00 81.56 337 TYR A C 1
ATOM 2751 O O . TYR A 1 337 ? -24.841 -41.917 22.194 1.00 81.56 337 TYR A O 1
ATOM 2759 N N . PHE A 1 338 ? -25.403 -43.952 21.420 1.00 89.12 338 PHE A N 1
ATOM 2760 C CA . PHE A 1 338 ? -24.105 -44.264 20.813 1.00 89.12 338 PHE A CA 1
ATOM 2761 C C . PHE A 1 338 ? -23.969 -43.801 19.348 1.00 89.12 338 PHE A C 1
ATOM 2763 O O . PHE A 1 338 ? -22.940 -44.057 18.730 1.00 89.12 338 PHE A O 1
ATOM 2770 N N . GLY A 1 339 ? -24.962 -43.090 18.797 1.00 79.44 339 GLY A N 1
ATOM 2771 C CA . GLY A 1 339 ? -24.914 -42.538 17.437 1.00 79.44 339 GLY A CA 1
ATOM 2772 C C . GLY A 1 339 ? -25.044 -43.568 16.306 1.00 79.44 339 GLY A C 1
ATOM 2773 O O . GLY A 1 339 ? -24.730 -43.257 15.163 1.00 79.44 339 GLY A O 1
ATOM 2774 N N . GLU A 1 340 ? -25.505 -44.781 16.606 1.00 81.25 340 GLU A N 1
ATOM 2775 C CA . GLU A 1 340 ? -25.672 -45.878 15.639 1.00 81.25 340 GLU A CA 1
ATOM 2776 C C . GLU A 1 340 ? -26.938 -45.710 14.776 1.00 81.25 340 GLU A C 1
ATOM 2778 O O . GLU A 1 340 ? -27.018 -46.228 13.665 1.00 81.25 340 GLU A O 1
ATOM 2783 N N . GLU A 1 341 ? -27.918 -44.942 15.261 1.00 72.06 341 GLU A N 1
ATOM 2784 C CA . GLU A 1 341 ? -29.052 -44.458 14.471 1.00 72.06 341 GLU A CA 1
ATOM 2785 C C . GLU A 1 341 ? -28.847 -42.975 14.131 1.00 72.06 341 GLU A C 1
ATOM 2787 O O . GLU A 1 341 ? -28.953 -42.112 15.007 1.00 72.06 341 GLU A O 1
ATOM 2792 N N . LEU A 1 342 ? -28.601 -42.661 12.856 1.00 63.00 342 LEU A N 1
ATOM 2793 C CA . LEU A 1 342 ? -28.630 -41.281 12.364 1.00 63.00 342 LEU A CA 1
ATOM 2794 C C . LEU A 1 342 ? -30.079 -40.776 12.353 1.00 63.00 342 LEU A C 1
ATOM 2796 O O . LEU A 1 342 ? -30.970 -41.410 11.784 1.00 63.00 342 LEU A O 1
ATOM 2800 N N . SER A 1 343 ? -30.325 -39.622 12.975 1.00 60.44 343 SER A N 1
ATOM 2801 C CA . SER A 1 343 ? -31.625 -38.950 12.930 1.00 60.44 343 SER A CA 1
ATOM 2802 C C . SER A 1 343 ? -31.994 -38.641 11.475 1.00 60.44 343 SER A C 1
ATOM 2804 O O . SER A 1 343 ? -31.314 -37.853 10.817 1.00 60.44 343 SER A O 1
ATOM 2806 N N . HIS A 1 344 ? -33.049 -39.275 10.960 1.00 54.91 344 HIS A N 1
ATOM 2807 C CA . HIS A 1 344 ? -33.542 -39.024 9.609 1.00 54.91 344 HIS A CA 1
ATOM 2808 C C . HIS A 1 344 ? -33.956 -37.557 9.417 1.00 54.91 344 HIS A C 1
ATOM 2810 O O . HIS A 1 344 ? -34.681 -37.010 10.242 1.00 54.91 344 HIS A O 1
ATOM 2816 N N . LYS A 1 345 ? -33.472 -37.006 8.292 1.00 49.69 345 LYS A N 1
ATOM 2817 C CA . LYS A 1 345 ? -33.915 -35.846 7.498 1.00 49.69 345 LYS A CA 1
ATOM 2818 C C . LYS A 1 345 ? -34.593 -34.697 8.259 1.00 49.69 345 LYS A C 1
ATOM 2820 O O . LYS A 1 345 ? -35.755 -34.774 8.634 1.00 49.69 345 LYS A O 1
ATOM 2825 N N . LEU A 1 346 ? -33.846 -33.601 8.377 1.00 40.69 346 LEU A N 1
ATOM 2826 C CA . LEU A 1 346 ? -34.414 -32.257 8.439 1.00 40.69 346 LEU A CA 1
ATOM 2827 C C . LEU A 1 346 ? -35.122 -32.004 7.094 1.00 40.69 346 LEU A C 1
ATOM 2829 O O . LEU A 1 346 ? -34.434 -31.961 6.073 1.00 40.69 346 LEU A O 1
ATOM 2833 N N . ASP A 1 347 ? -36.453 -31.924 7.099 1.00 39.41 347 ASP A N 1
ATOM 2834 C CA . ASP A 1 347 ? -37.225 -31.273 6.027 1.00 39.41 347 ASP A CA 1
ATOM 2835 C C . ASP A 1 347 ? -37.198 -29.750 6.218 1.00 39.41 347 ASP A C 1
ATOM 2837 O O . ASP A 1 347 ? -37.275 -29.302 7.392 1.00 39.41 347 ASP A O 1
#

Radius of gyration: 28.81 Å; chains: 1; bounding box: 75×68×75 Å

Sequence (347 aa):
MTPGWLATAITLCGEAQDATVRTYGKNEVNLFKPARHRVERAKVHSREMIECWNEFLEPHPFAAHLTRTNATEYILTVEQYEEFPQELPALFGEWLYNLRSALDYIIWAAAAYSSGRLPPPHEDRLQYPICDSQNSWKRTSQKLSVLPQHQLELLRTMQPFASDVDANYLGWINRLARIDRHRRLTIWAARIVTADPIAHIPSGVEPRWEWGERMLESGYCDLARLTFPDSESAEGVSVNPRLTIDPEVSEWGKSPFYAERKFDERLRMFMVFVLAEIDTYDYDCTGNLEARRSLTEEFAAQCDERRSRIFKTPTPPARNAPHWTPAMLLKSSRARYFGEELSHKLD

Secondary structure (DSSP, 8-state):
-------------------------SS---TTHHHHHHHHHHHHHHHHHHHHHHHHHTT--EEEEEEEEETTEEEEEEEE-SPPPTHHHHHHHHHHHHHHHHHHHHHHHHHHHHHTBSSPTTGGG------SSHHHHHHHHHHTTTS-HHHHHHHHHTSGGGS-TTT-HHHHHHHHHHHHHHT-SPPEEEEEEEE--EEE-TT-PPPEEEE---B-BTTEEEEEEEE-SSTTTTTT-EEE--EEEEEEETTTTT-TTTTTS-HHHHHHHHHHHHHHHHHHHHHHHH--TTGGGGS-HHHHHHHHHHHHHH----BPPPPPPPPP----PPPP-HHHHTT-S------

Foldseek 3Di:
DDDDDDDPPPPPDDDPPPPDPDDPDPDQDLLLVLLLVLLVLLVVLLVVLVVLVVVVPVVPQKDWDWDDPDLFKTWTKMFGRDDRDPSNLVSVLSSLVSLQVSLQSLLQSQLLFQQLAVRGPPNVLGGLDADCDPVSLVVNVVSSVSHDPVVSVVSVCLHCNNDPVLPRLSNVSVVQNCCCPPPHRFDKWKFFLDWDKDKDFPLPFAWDKDAFDGTQDVRMTRGIMTGGPGNVSVPPMDMDTPTDMAMDGPVNCPRPVRVNDGPSVSSVVSSVVSLLSSLLSSCLSPVPPVSCVSDDPVSSVVSVVCRVPRTHNHDYDDDDDDDDDDDPDDDDDPCVVVPVDDDDDDD

pLDDT: mean 86.71, std 18.23, range [22.75, 98.44]